Protein AF-A0A9X3C8I2-F1 (afdb_monomer)

pLDDT: mean 82.8, std 12.82, range [41.31, 96.81]

Mean predicted aligned error: 10.67 Å

Structure (mmCIF, N/CA/C/O backbone):
data_AF-A0A9X3C8I2-F1
#
_entry.id   AF-A0A9X3C8I2-F1
#
loop_
_atom_site.group_PDB
_atom_site.id
_atom_site.type_symbol
_atom_site.label_atom_id
_atom_site.label_alt_id
_atom_site.label_comp_id
_atom_site.label_asym_id
_atom_site.label_entity_id
_atom_site.label_seq_id
_atom_site.pdbx_PDB_ins_code
_atom_site.Cartn_x
_atom_site.Cartn_y
_atom_site.Cartn_z
_atom_site.occupancy
_atom_site.B_iso_or_equiv
_atom_site.auth_seq_id
_atom_site.auth_comp_id
_atom_site.auth_asym_id
_atom_site.auth_atom_id
_atom_site.pdbx_PDB_model_num
ATOM 1 N N . MET A 1 1 ? 18.172 13.198 -71.456 1.00 56.00 1 MET A N 1
ATOM 2 C CA . MET A 1 1 ? 18.716 12.201 -70.502 1.00 56.00 1 MET A CA 1
ATOM 3 C C . MET A 1 1 ? 18.355 12.418 -69.025 1.00 56.00 1 MET A C 1
ATOM 5 O O . MET A 1 1 ? 18.450 11.457 -68.290 1.00 56.00 1 MET A O 1
ATOM 9 N N . LYS A 1 2 ? 17.897 13.593 -68.554 1.00 65.94 2 LYS A N 1
ATOM 10 C CA . LYS A 1 2 ? 17.795 13.893 -67.103 1.00 65.94 2 LYS A CA 1
ATOM 11 C C . LYS A 1 2 ? 16.559 13.338 -66.353 1.00 65.94 2 LYS A C 1
ATOM 13 O O . LYS A 1 2 ? 16.669 13.019 -65.177 1.00 65.94 2 LYS A O 1
ATOM 18 N N . LYS A 1 3 ? 15.399 13.168 -67.008 1.00 71.81 3 LYS A N 1
ATOM 19 C CA . LYS A 1 3 ? 14.145 12.747 -66.332 1.00 71.81 3 LYS A CA 1
ATOM 20 C C . LYS A 1 3 ? 14.148 11.292 -65.832 1.00 71.81 3 LYS A C 1
ATOM 22 O O . LYS A 1 3 ? 13.599 11.024 -64.773 1.00 71.81 3 LYS A O 1
ATOM 27 N N . LYS A 1 4 ? 14.787 10.365 -66.558 1.00 78.94 4 LYS A N 1
ATOM 28 C CA . LYS A 1 4 ? 14.821 8.938 -66.179 1.00 78.94 4 LYS A CA 1
ATOM 29 C C . LYS A 1 4 ? 15.652 8.691 -64.910 1.00 78.94 4 LYS A C 1
ATOM 31 O O . LYS A 1 4 ? 15.219 7.931 -64.056 1.00 78.94 4 LYS A O 1
ATOM 36 N N . TYR A 1 5 ? 16.777 9.391 -64.738 1.00 86.38 5 TYR A N 1
ATOM 37 C CA . TYR A 1 5 ? 17.596 9.281 -63.521 1.00 86.38 5 TYR A CA 1
ATOM 38 C C . TYR A 1 5 ? 16.901 9.862 -62.285 1.00 86.38 5 TYR A C 1
ATOM 40 O O . TYR A 1 5 ? 17.038 9.306 -61.202 1.00 86.38 5 TYR A O 1
ATOM 48 N N . MET A 1 6 ? 16.106 10.927 -62.445 1.00 85.94 6 MET A N 1
ATOM 49 C CA . MET A 1 6 ? 15.355 11.514 -61.329 1.00 85.94 6 MET A CA 1
ATOM 50 C C . MET A 1 6 ? 14.348 10.525 -60.722 1.00 85.94 6 MET A C 1
ATOM 52 O O . MET A 1 6 ? 14.223 10.450 -59.504 1.00 85.94 6 MET A O 1
ATOM 56 N N . ILE A 1 7 ? 13.685 9.721 -61.561 1.00 90.06 7 ILE A N 1
ATOM 57 C CA . ILE A 1 7 ? 12.740 8.689 -61.109 1.00 90.06 7 ILE A CA 1
ATOM 58 C C . ILE A 1 7 ? 13.466 7.597 -60.313 1.00 90.06 7 ILE A C 1
ATOM 60 O O . ILE A 1 7 ? 12.972 7.163 -59.275 1.00 90.06 7 ILE A O 1
ATOM 64 N N . VAL A 1 8 ? 14.650 7.170 -60.760 1.00 90.56 8 VAL A N 1
ATOM 65 C CA . VAL A 1 8 ? 15.436 6.144 -60.054 1.00 90.56 8 VAL A CA 1
ATOM 66 C C . VAL A 1 8 ? 15.896 6.654 -58.686 1.00 90.56 8 VAL A C 1
ATOM 68 O O . VAL A 1 8 ? 15.692 5.972 -57.686 1.00 90.56 8 VAL A O 1
ATOM 71 N N . VAL A 1 9 ? 16.436 7.876 -58.614 1.00 91.56 9 VAL A N 1
ATOM 72 C CA . VAL A 1 9 ? 16.887 8.482 -57.348 1.00 91.56 9 VAL A CA 1
ATOM 73 C C . VAL A 1 9 ? 15.727 8.656 -56.365 1.00 91.56 9 VAL A C 1
ATOM 75 O O . VAL A 1 9 ? 15.872 8.334 -55.188 1.00 91.56 9 VAL A O 1
ATOM 78 N N . PHE A 1 10 ? 14.560 9.098 -56.842 1.00 93.12 10 PHE A N 1
ATOM 79 C CA . PHE A 1 10 ? 13.374 9.247 -55.999 1.00 93.12 10 PHE A CA 1
ATOM 80 C C . PHE A 1 10 ? 12.934 7.916 -55.369 1.00 93.12 10 PHE A C 1
ATOM 82 O O . PHE A 1 10 ? 12.660 7.870 -54.172 1.00 93.12 10 PHE A O 1
ATOM 89 N N . ASN A 1 11 ? 12.936 6.820 -56.137 1.00 93.12 11 ASN A N 1
ATOM 90 C CA . ASN A 1 11 ? 12.585 5.496 -55.613 1.00 93.12 11 ASN A CA 1
ATOM 91 C C . ASN A 1 11 ? 13.595 4.985 -54.574 1.00 93.12 11 ASN A C 1
ATOM 93 O O . ASN A 1 11 ? 13.190 4.388 -53.579 1.00 93.12 11 ASN A O 1
ATOM 97 N N . VAL A 1 12 ? 14.893 5.253 -54.758 1.00 95.12 12 VAL A N 1
ATOM 98 C CA . VAL A 1 12 ? 15.926 4.889 -53.772 1.00 95.12 12 VAL A CA 1
ATOM 99 C C . VAL A 1 12 ? 15.726 5.654 -52.463 1.00 95.12 12 VAL A C 1
ATOM 101 O O . VAL A 1 12 ? 15.758 5.051 -51.393 1.00 95.12 12 VAL A O 1
ATOM 104 N N . ILE A 1 13 ? 15.462 6.963 -52.534 1.00 95.06 13 ILE A N 1
ATOM 105 C CA . ILE A 1 13 ? 15.201 7.789 -51.345 1.00 95.06 13 ILE A CA 1
ATOM 106 C C . ILE A 1 13 ? 13.933 7.314 -50.631 1.00 95.06 13 ILE A C 1
ATOM 108 O O . ILE A 1 13 ? 13.949 7.144 -49.415 1.00 95.06 13 ILE A O 1
ATOM 112 N N . LEU A 1 14 ? 12.854 7.043 -51.370 1.00 95.44 14 LEU A N 1
ATOM 113 C CA . LEU A 1 14 ? 11.612 6.536 -50.789 1.00 95.44 14 LEU A CA 1
ATOM 114 C C . LEU A 1 14 ? 11.828 5.175 -50.106 1.00 95.44 14 LEU A C 1
ATOM 116 O O . LEU A 1 14 ? 11.355 4.969 -48.990 1.00 95.44 14 LEU A O 1
ATOM 120 N N . GLY A 1 15 ? 12.600 4.280 -50.730 1.00 95.00 15 GLY A N 1
ATOM 121 C CA . GLY A 1 15 ? 12.986 2.997 -50.144 1.00 95.00 15 GLY A CA 1
ATOM 122 C C . GLY A 1 15 ? 13.774 3.153 -48.842 1.00 95.00 15 GLY A C 1
ATOM 123 O O . GLY A 1 15 ? 13.464 2.484 -47.858 1.00 95.00 15 GLY A O 1
ATOM 124 N N . LEU A 1 16 ? 14.736 4.081 -48.795 1.00 93.25 16 LEU A N 1
ATOM 125 C CA . LEU A 1 16 ? 15.501 4.382 -47.580 1.00 93.25 16 LEU A CA 1
ATOM 126 C C . LEU A 1 16 ? 14.626 4.980 -46.473 1.00 93.25 16 LEU A C 1
ATOM 128 O O . LEU A 1 16 ? 14.796 4.618 -45.312 1.00 93.25 16 LEU A O 1
ATOM 132 N N . ILE A 1 17 ? 13.665 5.843 -46.816 1.00 93.06 17 ILE A N 1
ATOM 133 C CA . ILE A 1 17 ? 12.704 6.401 -45.855 1.00 93.06 17 ILE A CA 1
ATOM 134 C C . ILE A 1 17 ? 11.852 5.280 -45.248 1.00 93.06 17 ILE A C 1
ATOM 136 O O . ILE A 1 17 ? 11.737 5.190 -44.026 1.00 93.06 17 ILE A O 1
ATOM 140 N N . VAL A 1 18 ? 11.301 4.385 -46.073 1.00 91.00 18 VAL A N 1
ATOM 141 C CA . VAL A 1 18 ? 10.514 3.237 -45.592 1.00 91.00 18 VAL A CA 1
ATOM 142 C C . VAL A 1 18 ? 11.366 2.323 -44.707 1.00 91.00 18 VAL A C 1
ATOM 144 O O . VAL A 1 18 ? 10.919 1.933 -43.629 1.00 91.00 18 VAL A O 1
ATOM 147 N N . LEU A 1 19 ? 12.609 2.034 -45.104 1.00 89.06 19 LEU A N 1
ATOM 148 C CA . LEU A 1 19 ? 13.537 1.209 -44.324 1.00 89.06 19 LEU A CA 1
ATOM 149 C C . LEU A 1 19 ? 13.904 1.859 -42.979 1.00 89.06 19 LEU A C 1
ATOM 151 O O . LEU A 1 19 ? 14.007 1.166 -41.963 1.00 89.06 19 LEU A O 1
ATOM 155 N N . PHE A 1 20 ? 14.058 3.185 -42.957 1.00 87.19 20 PHE A N 1
ATOM 156 C CA . PHE A 1 20 ? 14.320 3.963 -41.748 1.00 87.19 20 PHE A CA 1
ATOM 157 C C . PHE A 1 20 ? 13.134 3.912 -40.778 1.00 87.19 20 PHE A C 1
ATOM 159 O O . PHE A 1 20 ? 13.325 3.660 -39.589 1.00 87.19 20 PHE A O 1
ATOM 166 N N . PHE A 1 21 ? 11.902 4.096 -41.263 1.00 82.56 21 PHE A N 1
ATOM 167 C CA . PHE A 1 21 ? 10.710 3.988 -40.415 1.00 82.56 21 PHE A CA 1
ATOM 168 C C . PHE A 1 21 ? 10.465 2.556 -39.934 1.00 82.56 21 PHE A C 1
ATOM 170 O O . PHE A 1 21 ? 10.112 2.360 -38.773 1.00 82.56 21 PHE A O 1
ATOM 177 N N . TYR A 1 22 ? 10.715 1.557 -40.783 1.00 81.69 22 TYR A N 1
ATOM 178 C CA . TYR A 1 22 ? 10.588 0.150 -40.410 1.00 81.69 22 TYR A CA 1
ATOM 179 C C . TYR A 1 22 ? 11.593 -0.244 -39.318 1.00 81.69 22 TYR A C 1
ATOM 181 O O . TYR A 1 22 ? 11.215 -0.861 -38.325 1.00 81.69 22 TYR A O 1
ATOM 189 N N . SER A 1 23 ? 12.853 0.185 -39.449 1.00 72.62 23 SER A N 1
ATOM 190 C CA . SER A 1 23 ? 13.907 -0.082 -38.456 1.00 72.62 23 SER A CA 1
ATOM 191 C C . SER A 1 23 ? 13.664 0.615 -37.112 1.00 72.62 23 SER A C 1
ATOM 193 O O . SER A 1 23 ? 14.127 0.138 -36.080 1.00 72.62 23 SER A O 1
ATOM 195 N N . ASN A 1 24 ? 12.918 1.724 -37.102 1.00 68.44 24 ASN A N 1
ATOM 196 C CA . ASN A 1 24 ? 12.585 2.466 -35.883 1.00 68.44 24 ASN A CA 1
ATOM 197 C C . ASN A 1 24 ? 11.250 2.044 -35.242 1.00 68.44 24 ASN A C 1
ATOM 199 O O . ASN A 1 24 ? 10.886 2.574 -34.187 1.00 68.44 24 ASN A O 1
ATOM 203 N N . TYR A 1 25 ? 10.515 1.100 -35.839 1.00 68.25 25 TYR A N 1
ATOM 204 C CA . TYR A 1 25 ? 9.234 0.649 -35.305 1.00 68.25 25 TYR A CA 1
ATOM 205 C C . TYR A 1 25 ? 9.440 -0.267 -34.091 1.00 68.25 25 TYR A C 1
ATOM 207 O O . TYR A 1 25 ? 9.709 -1.463 -34.211 1.00 68.25 25 TYR A O 1
ATOM 215 N N . LYS A 1 26 ? 9.299 0.293 -32.888 1.00 63.69 26 LYS A N 1
ATOM 216 C CA . LYS A 1 26 ? 9.328 -0.478 -31.639 1.00 63.69 26 LYS A CA 1
ATOM 217 C C . LYS A 1 26 ? 7.993 -1.197 -31.456 1.00 63.69 26 LYS A C 1
ATOM 219 O O . LYS A 1 26 ? 6.964 -0.550 -31.287 1.00 63.69 26 LYS A O 1
ATOM 224 N N . LYS A 1 27 ? 8.004 -2.531 -31.469 1.00 67.50 27 LYS A N 1
ATOM 225 C CA . LYS A 1 27 ? 6.833 -3.337 -31.092 1.00 67.50 27 LYS A CA 1
ATOM 226 C C . LYS A 1 27 ? 6.756 -3.428 -29.567 1.00 67.50 27 LYS A C 1
ATOM 228 O O . LYS A 1 27 ? 7.706 -3.890 -28.938 1.00 67.50 27 LYS A O 1
ATOM 233 N N . ALA A 1 28 ? 5.639 -2.985 -29.001 1.00 65.50 28 ALA A N 1
ATOM 234 C CA . ALA A 1 28 ? 5.271 -3.263 -27.619 1.00 65.50 28 ALA A CA 1
ATOM 235 C C . ALA A 1 28 ? 4.392 -4.517 -27.588 1.00 65.50 28 ALA A C 1
ATOM 237 O O . ALA A 1 28 ? 3.529 -4.692 -28.453 1.00 65.50 28 ALA A O 1
ATOM 238 N N . TYR A 1 29 ? 4.625 -5.382 -26.610 1.00 72.12 29 TYR A N 1
ATOM 239 C CA . TYR A 1 29 ? 3.843 -6.593 -26.393 1.00 72.12 29 TYR A CA 1
ATOM 240 C C . TYR A 1 29 ? 3.216 -6.534 -25.003 1.00 72.12 29 TYR A C 1
ATOM 242 O O . TYR A 1 29 ? 3.839 -6.041 -24.064 1.00 72.12 29 TYR A O 1
ATOM 250 N N . THR A 1 30 ? 1.992 -7.044 -24.878 1.00 69.88 30 THR A N 1
ATOM 251 C CA . THR A 1 30 ? 1.224 -6.997 -23.630 1.00 69.88 30 THR A CA 1
ATOM 252 C C . THR A 1 30 ? 0.739 -8.394 -23.271 1.00 69.88 30 THR A C 1
ATOM 254 O O . THR A 1 30 ? 0.005 -9.011 -24.045 1.00 69.88 30 THR A O 1
ATOM 257 N N . LEU A 1 31 ? 1.105 -8.863 -22.082 1.00 74.75 31 LEU A N 1
ATOM 258 C CA . LEU A 1 31 ? 0.538 -10.041 -21.436 1.00 74.75 31 LEU A CA 1
ATOM 259 C C . LEU A 1 31 ? -0.486 -9.586 -20.386 1.00 74.75 31 LEU A C 1
ATOM 261 O O . LEU A 1 31 ? -0.305 -8.557 -19.738 1.00 74.75 31 LEU A O 1
ATOM 265 N N . LYS A 1 32 ? -1.597 -10.316 -20.258 1.00 75.12 32 LYS A N 1
ATOM 266 C CA . LYS A 1 32 ? -2.675 -10.004 -19.309 1.00 75.12 32 LYS A CA 1
ATOM 267 C C . LYS A 1 32 ? -3.003 -11.252 -18.503 1.00 75.12 32 LYS A C 1
ATOM 269 O O . LYS A 1 32 ? -3.380 -12.257 -19.103 1.00 75.12 32 LYS A O 1
ATOM 274 N N . GLU A 1 33 ? -2.925 -11.150 -17.185 1.00 70.88 33 GLU A N 1
ATOM 275 C CA . GLU A 1 33 ? -3.255 -12.221 -16.245 1.00 70.88 33 GLU A CA 1
ATOM 276 C C . GLU A 1 33 ? -4.359 -11.765 -15.277 1.00 70.88 33 GLU A C 1
ATOM 278 O O . GLU A 1 33 ? -4.497 -10.576 -14.975 1.00 70.88 33 GLU A O 1
ATOM 283 N N . TYR A 1 34 ? -5.204 -12.702 -14.843 1.00 69.12 34 TYR A N 1
ATOM 284 C CA . TYR A 1 34 ? -6.353 -12.430 -13.975 1.00 69.12 34 TYR A CA 1
ATOM 285 C C . TYR A 1 34 ? -6.219 -13.211 -12.671 1.00 69.12 34 TYR A C 1
ATOM 287 O O . TYR A 1 34 ? -6.053 -14.430 -12.696 1.00 69.12 34 TYR A O 1
ATOM 295 N N . SER A 1 35 ? -6.341 -12.512 -11.540 1.00 62.56 35 SER A N 1
ATOM 296 C CA . SER A 1 35 ? -6.245 -13.124 -10.213 1.00 62.56 35 SER A CA 1
ATOM 297 C C . SER A 1 35 ? -7.563 -13.813 -9.823 1.00 62.56 35 SER A C 1
ATOM 299 O O . SER A 1 35 ? -8.617 -13.169 -9.866 1.00 62.56 35 SER A O 1
ATOM 301 N N . PRO A 1 36 ? -7.551 -15.100 -9.419 1.00 58.16 36 PRO A N 1
ATOM 302 C CA . PRO A 1 36 ? -8.753 -15.797 -8.957 1.00 58.16 36 PRO A CA 1
ATOM 303 C C . PRO A 1 36 ? -9.184 -15.376 -7.542 1.00 58.16 36 PRO A C 1
ATOM 305 O O . PRO A 1 36 ? -10.366 -15.468 -7.210 1.00 58.16 36 PRO A O 1
ATOM 308 N N . ASP A 1 37 ? -8.248 -14.888 -6.723 1.00 58.34 37 ASP A N 1
ATOM 309 C CA . ASP A 1 37 ? -8.464 -14.614 -5.296 1.00 58.34 37 ASP A CA 1
ATOM 310 C C . ASP A 1 37 ? -9.169 -13.276 -5.039 1.00 58.34 37 ASP A C 1
ATOM 312 O O . ASP A 1 37 ? -9.808 -13.085 -4.000 1.00 58.34 37 ASP A O 1
ATOM 316 N N . ILE A 1 38 ? -9.068 -12.336 -5.984 1.00 64.25 38 ILE A N 1
ATOM 317 C CA . ILE A 1 38 ? -9.658 -11.001 -5.882 1.00 64.25 38 ILE A CA 1
ATOM 318 C C . ILE A 1 38 ? -10.432 -10.721 -7.165 1.00 64.25 38 ILE A C 1
ATOM 320 O O . ILE A 1 38 ? -9.881 -10.404 -8.219 1.00 64.25 38 ILE A O 1
ATOM 324 N N . LYS A 1 39 ? -11.759 -10.845 -7.060 1.00 62.06 39 LYS A N 1
ATOM 325 C CA . LYS A 1 39 ? -12.690 -10.543 -8.147 1.00 62.06 39 LYS A CA 1
ATOM 326 C C . LYS A 1 39 ? -12.406 -9.110 -8.625 1.00 62.06 39 LYS A C 1
ATOM 328 O O . LYS A 1 39 ? -12.572 -8.182 -7.841 1.00 62.06 39 LYS A O 1
ATOM 333 N N . HIS A 1 40 ? -12.005 -8.955 -9.891 1.00 65.94 40 HIS A N 1
ATOM 334 C CA . HIS A 1 40 ? -11.698 -7.683 -10.577 1.00 65.94 40 HIS A CA 1
ATOM 335 C C . HIS A 1 40 ? -10.255 -7.139 -10.493 1.00 65.94 40 HIS A C 1
ATOM 337 O O . HIS A 1 40 ? -10.030 -6.003 -10.921 1.00 65.94 40 HIS A O 1
ATOM 343 N N . GLU A 1 41 ? -9.276 -7.929 -10.040 1.00 68.31 41 GLU A N 1
ATOM 344 C CA . GLU A 1 41 ? -7.850 -7.613 -10.239 1.00 68.31 41 GLU A CA 1
ATOM 345 C C . GLU A 1 41 ? -7.317 -8.163 -11.568 1.00 68.31 41 GLU A C 1
ATOM 347 O O . GLU A 1 41 ? -7.660 -9.270 -12.000 1.00 68.31 41 GLU A O 1
ATOM 352 N N . LYS A 1 42 ? -6.465 -7.370 -12.220 1.00 74.38 42 LYS A N 1
ATOM 353 C CA . LYS A 1 42 ? -5.810 -7.714 -13.476 1.00 74.38 42 LYS A CA 1
ATOM 354 C C . LYS A 1 42 ? -4.365 -7.238 -13.454 1.00 74.38 42 LYS A C 1
ATOM 356 O O . LYS A 1 42 ? -4.087 -6.053 -13.274 1.00 74.38 42 LYS A O 1
ATOM 361 N N . GLU A 1 43 ? -3.458 -8.163 -13.702 1.00 74.38 43 GLU A N 1
ATOM 362 C CA . GLU A 1 43 ? -2.046 -7.868 -13.880 1.00 74.38 43 GLU A CA 1
ATOM 363 C C . GLU A 1 43 ? -1.761 -7.706 -15.375 1.00 74.38 43 GLU A C 1
ATOM 365 O O . GLU A 1 43 ? -2.220 -8.489 -16.215 1.00 74.38 43 GLU A O 1
ATOM 370 N N . ILE A 1 44 ? -1.083 -6.617 -15.728 1.00 75.06 44 ILE A N 1
ATOM 371 C CA . ILE A 1 44 ? -0.717 -6.293 -17.101 1.00 75.06 44 ILE A CA 1
ATOM 372 C C . ILE A 1 44 ? 0.798 -6.136 -17.142 1.00 75.06 44 ILE A C 1
ATOM 374 O O . ILE A 1 44 ? 1.334 -5.158 -16.626 1.00 75.06 44 ILE A O 1
ATOM 378 N N . SER A 1 45 ? 1.466 -7.072 -17.806 1.00 72.88 45 SER A N 1
ATOM 379 C CA . SER A 1 45 ? 2.899 -6.995 -18.074 1.00 72.88 45 SER A CA 1
ATOM 380 C C . SER A 1 45 ? 3.112 -6.513 -19.501 1.00 72.88 45 SER A C 1
ATOM 382 O O . SER A 1 45 ? 2.695 -7.157 -20.468 1.00 72.88 45 SER A O 1
ATOM 384 N N . GLU A 1 46 ? 3.752 -5.362 -19.648 1.00 74.25 46 GLU A N 1
ATOM 385 C CA . GLU A 1 46 ? 4.151 -4.799 -20.932 1.00 74.25 46 GLU A CA 1
ATOM 386 C C . GLU A 1 46 ? 5.662 -4.903 -21.085 1.00 74.25 46 GLU A C 1
ATOM 388 O O . GLU A 1 46 ? 6.414 -4.568 -20.173 1.00 74.25 46 GLU A O 1
ATOM 393 N N . TYR A 1 47 ? 6.134 -5.331 -22.253 1.00 70.62 47 TYR A N 1
ATOM 394 C CA . TYR A 1 47 ? 7.563 -5.314 -22.544 1.00 70.62 47 TYR A CA 1
ATOM 395 C C . TYR A 1 47 ? 7.873 -4.672 -23.890 1.00 70.62 47 TYR A C 1
ATOM 397 O O . TYR A 1 47 ? 7.123 -4.782 -24.867 1.00 70.62 47 TYR A O 1
ATOM 405 N N . VAL A 1 48 ? 9.021 -3.997 -23.933 1.00 72.19 48 VAL A N 1
ATOM 406 C CA . VAL A 1 48 ? 9.566 -3.362 -25.134 1.00 72.19 48 VAL A CA 1
ATOM 407 C C . VAL A 1 48 ? 10.968 -3.898 -25.376 1.00 72.19 48 VAL A C 1
ATOM 409 O O . VAL A 1 48 ? 11.803 -3.899 -24.476 1.00 72.19 48 VAL A O 1
ATOM 412 N N . ILE A 1 49 ? 11.241 -4.321 -26.610 1.00 69.12 49 ILE A N 1
ATOM 413 C CA . ILE A 1 49 ? 12.586 -4.722 -27.028 1.00 69.12 49 ILE A CA 1
ATOM 414 C C . ILE A 1 49 ? 13.331 -3.470 -27.496 1.00 69.12 49 ILE A C 1
ATOM 416 O O . ILE A 1 49 ? 12.925 -2.818 -28.462 1.00 69.12 49 ILE A O 1
ATOM 420 N N . LYS A 1 50 ? 14.423 -3.120 -26.818 1.00 63.56 50 LYS A N 1
ATOM 421 C CA . LYS A 1 50 ? 15.294 -1.992 -27.158 1.00 63.56 50 LYS A CA 1
ATOM 422 C C . LYS A 1 50 ? 16.721 -2.512 -27.285 1.00 63.56 50 LYS A C 1
ATOM 424 O O . LYS A 1 50 ? 17.261 -3.060 -26.339 1.00 63.56 50 LYS A O 1
ATOM 429 N N . ASN A 1 51 ? 17.330 -2.342 -28.459 1.00 67.00 51 ASN A N 1
ATOM 430 C CA . ASN A 1 51 ? 18.707 -2.779 -28.737 1.00 67.00 51 ASN A CA 1
ATOM 431 C C . ASN A 1 51 ? 18.968 -4.282 -28.480 1.00 67.00 51 ASN A C 1
ATOM 433 O O . ASN A 1 51 ? 20.083 -4.662 -28.150 1.00 67.00 51 ASN A O 1
ATOM 437 N N . GLY A 1 52 ? 17.950 -5.135 -28.635 1.00 66.31 52 GLY A N 1
ATOM 438 C CA . GLY A 1 52 ? 18.053 -6.576 -28.368 1.00 66.31 52 GLY A CA 1
ATOM 439 C C . GLY A 1 52 ? 17.778 -6.982 -26.917 1.00 66.31 52 GLY A C 1
ATOM 440 O O . GLY A 1 52 ? 17.677 -8.173 -26.647 1.00 66.31 52 GLY A O 1
ATOM 441 N N . GLU A 1 53 ? 17.575 -6.025 -26.010 1.00 66.94 53 GLU A N 1
ATOM 442 C CA . GLU A 1 53 ? 17.236 -6.276 -24.607 1.00 66.94 53 GLU A CA 1
ATOM 443 C C . GLU A 1 53 ? 15.752 -5.984 -24.343 1.00 66.94 53 GLU A C 1
ATOM 445 O O . GLU A 1 53 ? 15.184 -5.027 -24.881 1.00 66.94 53 GLU A O 1
ATOM 450 N N . SER A 1 54 ? 15.101 -6.812 -23.524 1.00 68.31 54 SER A N 1
ATOM 451 C CA . SER A 1 54 ? 13.714 -6.604 -23.099 1.00 68.31 54 SER A CA 1
ATOM 452 C C . SER A 1 54 ? 13.660 -5.735 -21.846 1.00 68.31 54 SER A C 1
ATOM 454 O O . SER A 1 54 ? 14.244 -6.087 -20.826 1.00 68.31 54 SER A O 1
ATOM 456 N N . VAL A 1 55 ? 12.905 -4.642 -21.897 1.00 71.56 55 VAL A N 1
ATOM 457 C CA . VAL A 1 55 ? 12.543 -3.860 -20.709 1.00 71.56 55 VAL A CA 1
ATOM 458 C C . VAL A 1 55 ? 11.119 -4.234 -20.318 1.00 71.56 55 VAL A C 1
ATOM 460 O O . VAL A 1 55 ? 10.208 -4.065 -21.132 1.00 71.56 55 VAL A O 1
ATOM 463 N N . LEU A 1 56 ? 10.950 -4.766 -19.104 1.00 75.62 56 LEU A N 1
ATOM 464 C CA . LEU A 1 56 ? 9.665 -5.199 -18.551 1.00 75.62 56 LEU A CA 1
ATOM 465 C C . LEU A 1 56 ? 9.066 -4.104 -17.659 1.00 75.62 56 LEU A C 1
ATOM 467 O O . LEU A 1 56 ? 9.735 -3.581 -16.763 1.00 75.62 56 LEU A O 1
ATOM 471 N N . HIS A 1 57 ? 7.797 -3.802 -17.891 1.00 79.38 57 HIS A N 1
ATOM 472 C CA . HIS A 1 57 ? 6.975 -2.910 -17.093 1.00 79.38 57 HIS A CA 1
ATOM 473 C C . HIS A 1 57 ? 5.744 -3.676 -16.629 1.00 79.38 57 HIS A C 1
ATOM 475 O O . HIS A 1 57 ? 4.879 -4.007 -17.439 1.00 79.38 57 HIS A O 1
ATOM 481 N N . ASP A 1 58 ? 5.651 -3.918 -15.329 1.00 81.00 58 ASP A N 1
ATOM 482 C CA . ASP A 1 58 ? 4.484 -4.568 -14.751 1.00 81.00 58 ASP A CA 1
ATOM 483 C C . ASP A 1 58 ? 3.570 -3.509 -14.150 1.00 81.00 58 ASP A C 1
ATOM 485 O O . ASP A 1 58 ? 3.995 -2.570 -13.468 1.00 81.00 58 ASP A O 1
ATOM 489 N N . LYS A 1 59 ? 2.286 -3.629 -14.454 1.00 87.25 59 LYS A N 1
ATOM 490 C CA . LYS A 1 59 ? 1.244 -2.717 -14.012 1.00 87.25 59 LYS A CA 1
ATOM 491 C C . LYS A 1 59 ? 0.124 -3.543 -13.412 1.00 87.25 59 LYS A C 1
ATOM 493 O O . LYS A 1 59 ? -0.526 -4.321 -14.110 1.00 87.25 59 LYS A O 1
ATOM 498 N N . LEU A 1 60 ? -0.152 -3.312 -12.136 1.00 83.94 60 LEU A N 1
ATOM 499 C CA . LEU A 1 60 ? -1.318 -3.887 -11.492 1.00 83.94 60 LEU A CA 1
ATOM 500 C C . LEU A 1 60 ? -2.481 -2.906 -11.581 1.00 83.94 60 LEU A C 1
ATOM 502 O O . LEU A 1 60 ? -2.383 -1.748 -11.156 1.00 83.94 60 LEU A O 1
ATOM 506 N N . VAL A 1 61 ? -3.595 -3.384 -12.128 1.00 84.56 61 VAL A N 1
ATOM 507 C CA . VAL A 1 61 ? -4.819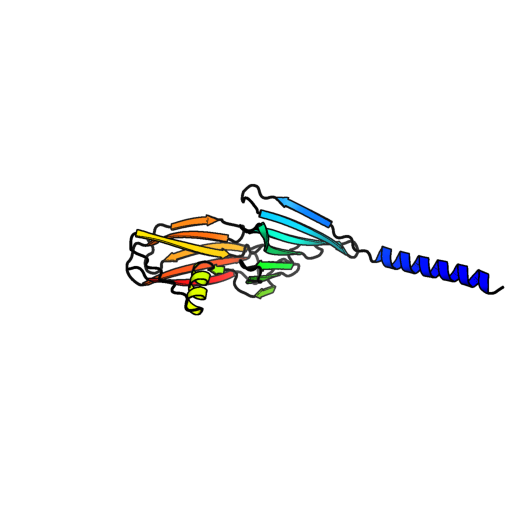 -2.602 -12.247 1.00 84.56 61 VAL A CA 1
ATOM 508 C C . VAL A 1 61 ? -5.990 -3.324 -11.601 1.00 84.56 61 VAL A C 1
ATOM 510 O O . VAL A 1 61 ? -6.146 -4.541 -11.705 1.00 84.56 61 VAL A O 1
ATOM 513 N N . ARG A 1 62 ? -6.863 -2.547 -10.969 1.00 82.81 62 ARG A N 1
ATOM 514 C CA . ARG A 1 62 ? -8.175 -3.005 -10.511 1.00 82.81 62 ARG A CA 1
ATOM 515 C C . ARG A 1 62 ? -9.276 -2.247 -11.231 1.00 82.81 62 ARG A C 1
ATOM 517 O O . ARG A 1 62 ? -9.066 -1.128 -11.697 1.00 82.81 62 ARG A O 1
ATOM 524 N N . TYR A 1 63 ? -10.473 -2.813 -11.249 1.00 78.31 63 TYR A N 1
ATOM 525 C CA . TYR A 1 63 ? -11.669 -2.088 -11.667 1.00 78.31 63 TYR A CA 1
ATOM 526 C C . TYR A 1 63 ? -12.471 -1.658 -10.441 1.00 78.31 63 TYR A C 1
ATOM 528 O O . TYR A 1 63 ? -12.753 -2.469 -9.561 1.00 78.31 63 TYR A O 1
ATOM 536 N N . ASN A 1 64 ? -12.826 -0.375 -10.362 1.00 73.75 64 ASN A N 1
ATOM 537 C CA . ASN A 1 64 ? -13.699 0.109 -9.291 1.00 73.75 64 ASN A CA 1
ATOM 538 C C . ASN A 1 64 ? -15.164 -0.316 -9.521 1.00 73.75 64 ASN A C 1
ATOM 540 O O . ASN A 1 64 ? -15.508 -0.876 -10.559 1.00 73.75 64 ASN A O 1
ATOM 544 N N . GLU A 1 65 ? -16.058 -0.004 -8.577 1.00 72.00 65 GLU A N 1
ATOM 545 C CA . GLU A 1 65 ? -17.491 -0.350 -8.669 1.00 72.00 65 GLU A CA 1
ATOM 546 C C . GLU A 1 65 ? -18.196 0.237 -9.906 1.00 72.00 65 GLU A C 1
ATOM 548 O O . GLU A 1 65 ? -19.219 -0.282 -10.344 1.00 72.00 65 GLU A O 1
ATOM 553 N N . LYS A 1 66 ? -17.643 1.307 -10.494 1.00 76.44 66 LYS A N 1
ATOM 554 C CA . LYS A 1 66 ? -18.141 1.930 -11.730 1.00 76.44 66 LYS A CA 1
ATOM 555 C C . LYS A 1 66 ? -17.559 1.288 -12.995 1.00 76.44 66 LYS A C 1
ATOM 557 O O . LYS A 1 66 ? -17.872 1.734 -14.092 1.00 76.44 66 LYS A O 1
ATOM 562 N N . GLY A 1 67 ? -16.703 0.277 -12.852 1.00 77.69 67 GLY A N 1
ATOM 563 C CA . GLY A 1 67 ? -16.006 -0.383 -13.953 1.00 77.69 67 GLY A CA 1
ATOM 564 C C . GLY A 1 67 ? -14.818 0.403 -14.515 1.00 77.69 67 GLY A C 1
ATOM 565 O O . GLY A 1 67 ? -14.300 0.028 -15.563 1.00 77.69 67 GLY A O 1
ATOM 566 N N . ASN A 1 68 ? -14.364 1.472 -13.851 1.00 79.31 68 ASN A N 1
ATOM 567 C CA . ASN A 1 68 ? -13.198 2.233 -14.304 1.00 79.31 68 ASN A CA 1
ATOM 568 C C . ASN A 1 68 ? -11.904 1.554 -13.849 1.00 79.31 68 ASN A C 1
ATOM 570 O O . ASN A 1 68 ? -11.799 1.134 -12.694 1.00 79.31 68 ASN A O 1
ATOM 574 N N . GLU A 1 69 ? -10.916 1.506 -14.743 1.00 84.19 69 GLU A N 1
ATOM 575 C CA . GLU A 1 69 ? -9.564 1.037 -14.434 1.00 84.19 69 GLU A CA 1
ATOM 576 C C . GLU A 1 69 ? -8.869 2.009 -13.471 1.00 84.19 69 GLU A C 1
ATOM 578 O O . GLU A 1 69 ? -8.816 3.216 -13.713 1.00 84.19 69 GLU A O 1
ATOM 583 N N . VAL A 1 70 ? -8.321 1.468 -12.388 1.00 84.94 70 VAL A N 1
ATOM 584 C CA . VAL A 1 70 ? -7.498 2.176 -11.410 1.00 84.94 70 VAL A CA 1
ATOM 585 C C . VAL A 1 70 ? -6.171 1.440 -11.319 1.00 84.94 70 VAL A C 1
ATOM 587 O O . VAL A 1 70 ? -6.137 0.235 -11.074 1.00 84.94 70 VAL A O 1
ATOM 590 N N . VAL A 1 71 ? -5.078 2.165 -11.538 1.00 89.38 71 VAL A N 1
ATOM 591 C CA . VAL A 1 71 ? -3.726 1.635 -11.342 1.00 89.38 71 VAL A CA 1
ATOM 592 C C . VAL A 1 71 ? -3.458 1.619 -9.849 1.00 89.38 71 VAL A C 1
ATOM 594 O O . VAL A 1 71 ? -3.598 2.660 -9.220 1.00 89.38 71 VAL A O 1
ATOM 597 N N . GLU A 1 72 ? -3.099 0.470 -9.288 1.00 90.19 72 GLU A N 1
ATOM 598 C CA . GLU A 1 72 ? -2.717 0.383 -7.873 1.00 90.19 72 GLU A CA 1
ATOM 599 C C . GLU A 1 72 ? -1.204 0.439 -7.719 1.00 90.19 72 GLU A C 1
ATOM 601 O O . GLU A 1 72 ? -0.680 1.152 -6.862 1.00 90.19 72 GLU A O 1
ATOM 606 N N . GLU A 1 73 ? -0.501 -0.291 -8.585 1.00 93.56 73 GLU A N 1
ATOM 607 C CA . GLU A 1 73 ? 0.940 -0.474 -8.505 1.00 93.56 73 GLU A CA 1
ATOM 608 C C . GLU A 1 73 ? 1.565 -0.486 -9.898 1.00 93.56 73 GLU A C 1
ATOM 610 O O . GLU A 1 73 ? 0.952 -0.891 -10.891 1.00 93.56 73 GLU A O 1
ATOM 615 N N . ARG A 1 74 ? 2.817 -0.045 -9.960 1.00 94.31 74 ARG A N 1
ATOM 616 C CA . ARG A 1 74 ? 3.666 -0.123 -11.141 1.00 94.31 74 ARG A CA 1
ATOM 617 C C . ARG A 1 74 ? 5.069 -0.540 -10.734 1.00 94.31 74 ARG A C 1
ATOM 619 O O . ARG A 1 74 ? 5.644 0.045 -9.815 1.00 94.31 74 ARG A O 1
ATOM 626 N N . ILE A 1 75 ? 5.624 -1.497 -11.463 1.00 94.62 75 ILE A N 1
ATOM 627 C CA . ILE A 1 75 ? 7.009 -1.933 -11.362 1.00 94.62 75 ILE A CA 1
ATOM 628 C C . ILE A 1 75 ? 7.679 -1.647 -12.701 1.00 94.62 75 ILE A C 1
ATOM 630 O O . ILE A 1 75 ? 7.212 -2.065 -13.757 1.00 94.62 75 ILE A O 1
ATOM 634 N N . ASP A 1 76 ? 8.784 -0.916 -12.659 1.00 93.31 76 ASP A N 1
ATOM 635 C CA . ASP A 1 76 ? 9.664 -0.761 -13.807 1.00 93.31 76 ASP A CA 1
ATOM 636 C C . ASP A 1 76 ? 10.962 -1.510 -13.525 1.00 93.31 76 ASP A C 1
ATOM 638 O O . ASP A 1 76 ? 11.529 -1.387 -12.434 1.00 93.31 76 ASP A O 1
ATOM 642 N N . ASN A 1 77 ? 11.438 -2.261 -14.514 1.00 92.69 77 ASN A N 1
ATOM 643 C CA . ASN A 1 77 ? 12.641 -3.072 -14.397 1.00 92.69 77 ASN A CA 1
ATOM 644 C C . ASN A 1 77 ? 13.795 -2.501 -15.231 1.00 92.69 77 ASN A C 1
ATOM 646 O O . ASN A 1 77 ? 13.595 -1.843 -16.256 1.00 92.69 77 ASN A O 1
ATOM 650 N N . PHE A 1 78 ? 15.018 -2.791 -14.802 1.00 90.06 78 PHE A N 1
ATOM 651 C CA . PHE A 1 78 ? 16.211 -2.680 -15.631 1.00 90.06 78 PHE A CA 1
ATOM 652 C C . PHE A 1 78 ? 16.154 -3.689 -16.793 1.00 90.06 78 PHE A C 1
ATOM 654 O O . PHE A 1 78 ? 15.431 -4.685 -16.703 1.00 90.06 78 PHE A O 1
ATOM 661 N N . PRO A 1 79 ? 16.968 -3.515 -17.852 1.00 86.69 79 PRO A N 1
ATOM 662 C CA . PRO A 1 79 ? 17.105 -4.524 -18.910 1.00 86.69 79 PRO A CA 1
ATOM 663 C C . PRO A 1 79 ? 17.526 -5.907 -18.391 1.00 86.69 79 PRO A C 1
AT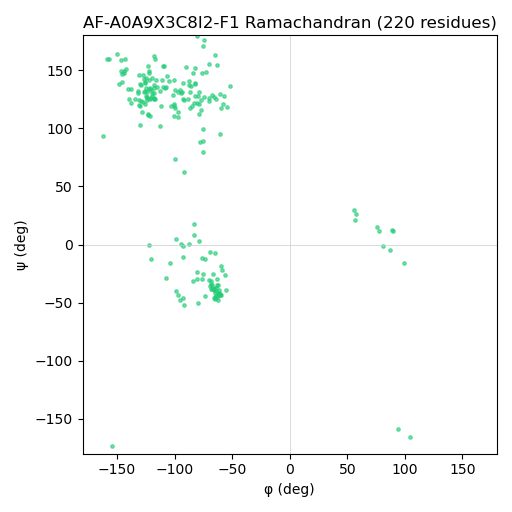OM 665 O O . PRO A 1 79 ? 17.188 -6.929 -18.979 1.00 86.69 79 PRO A O 1
ATOM 668 N N . SER A 1 80 ? 18.212 -5.949 -17.244 1.00 87.19 80 SER A N 1
ATOM 669 C CA . SER A 1 80 ? 18.575 -7.184 -16.541 1.00 87.19 80 SER A CA 1
ATOM 670 C C . SER A 1 80 ? 17.385 -7.935 -15.924 1.00 87.19 80 SER A C 1
ATOM 672 O O . SER A 1 80 ? 17.572 -9.020 -15.377 1.00 87.19 80 SER A O 1
ATOM 674 N N . GLY A 1 81 ? 16.179 -7.360 -15.958 1.00 86.19 81 GLY A N 1
ATOM 675 C CA . GLY A 1 81 ? 14.974 -7.898 -15.323 1.00 86.19 81 GLY A CA 1
ATOM 676 C C . GLY A 1 81 ? 14.877 -7.614 -13.822 1.00 86.19 81 GLY A C 1
ATOM 677 O O . GLY A 1 81 ? 13.891 -7.984 -13.194 1.00 86.19 81 GLY A O 1
ATOM 678 N N . LYS A 1 82 ? 15.874 -6.951 -13.227 1.00 91.00 82 LYS A N 1
ATOM 679 C CA . LYS A 1 82 ? 15.813 -6.518 -11.827 1.00 91.00 82 LYS A CA 1
ATOM 680 C C . LYS A 1 82 ? 14.918 -5.295 -11.673 1.00 91.00 82 LYS A C 1
ATOM 682 O O . LYS A 1 82 ? 14.903 -4.426 -12.542 1.00 91.00 82 LYS A O 1
ATOM 687 N N . ILE A 1 83 ? 14.252 -5.193 -10.529 1.00 92.69 83 ILE A N 1
ATOM 688 C CA . ILE A 1 83 ? 13.387 -4.057 -10.202 1.00 92.69 83 ILE A CA 1
ATOM 689 C C . ILE A 1 83 ? 14.231 -2.786 -10.111 1.00 92.69 83 ILE A C 1
ATOM 691 O O . ILE A 1 83 ? 15.186 -2.733 -9.345 1.00 92.69 83 ILE A O 1
ATOM 695 N N . MET A 1 84 ? 13.851 -1.772 -10.884 1.00 94.94 84 MET A N 1
ATOM 696 C CA . MET A 1 84 ? 14.434 -0.427 -10.869 1.00 94.94 84 MET A CA 1
ATOM 697 C C . MET A 1 84 ? 13.577 0.521 -10.036 1.00 94.94 84 MET A C 1
ATOM 699 O O . MET A 1 84 ? 14.083 1.367 -9.300 1.00 94.94 84 MET A O 1
ATOM 703 N N . ARG A 1 85 ? 12.254 0.402 -10.155 1.00 96.00 85 ARG A N 1
ATOM 704 C CA . ARG A 1 85 ? 11.310 1.295 -9.492 1.00 96.00 85 ARG A CA 1
ATOM 705 C C . ARG A 1 85 ? 10.033 0.560 -9.145 1.00 96.00 85 ARG A C 1
ATOM 707 O O . ARG A 1 85 ? 9.488 -0.153 -9.978 1.00 96.00 85 ARG A O 1
ATOM 714 N N . TYR A 1 86 ? 9.531 0.824 -7.949 1.00 96.25 86 TYR A N 1
ATOM 715 C CA . TYR A 1 86 ? 8.169 0.495 -7.555 1.00 96.25 86 TYR A CA 1
ATOM 716 C C . TYR A 1 86 ? 7.414 1.781 -7.228 1.00 96.25 86 TYR A C 1
ATOM 718 O O . TYR A 1 86 ? 7.929 2.643 -6.510 1.00 96.25 86 TYR A O 1
ATOM 726 N N . THR A 1 87 ? 6.189 1.895 -7.729 1.00 96.56 87 THR A N 1
ATOM 727 C CA . THR A 1 87 ? 5.290 3.022 -7.488 1.00 96.56 87 THR A CA 1
ATOM 728 C C . THR A 1 87 ? 3.914 2.508 -7.089 1.00 96.56 87 THR A C 1
ATOM 730 O O . THR A 1 87 ? 3.353 1.676 -7.794 1.00 96.56 87 THR A O 1
ATOM 733 N N . SER A 1 88 ? 3.352 3.039 -6.001 1.00 95.12 88 SER A N 1
ATOM 734 C CA . SER A 1 88 ? 1.953 2.818 -5.628 1.00 95.12 88 SER A CA 1
ATOM 735 C C . SER A 1 88 ? 1.121 4.084 -5.808 1.00 95.12 88 SER A C 1
ATOM 737 O O . SER A 1 88 ? 1.635 5.209 -5.732 1.00 95.12 88 SER A O 1
ATOM 739 N N . TYR A 1 89 ? -0.173 3.891 -6.029 1.00 91.44 89 TYR A N 1
ATOM 740 C CA . TYR A 1 89 ? -1.146 4.949 -6.269 1.00 91.44 89 TYR A CA 1
ATOM 741 C C . TYR A 1 89 ? -2.285 4.883 -5.250 1.00 91.44 89 TYR A C 1
ATOM 743 O O . TYR A 1 89 ? -2.578 3.829 -4.685 1.00 91.44 89 TYR A O 1
ATOM 751 N N . ASP A 1 90 ? -2.913 6.027 -4.996 1.00 88.19 90 ASP A N 1
ATOM 752 C CA . ASP A 1 90 ? -4.102 6.110 -4.160 1.00 88.19 90 ASP A CA 1
ATOM 753 C C . ASP A 1 90 ? -5.386 5.721 -4.922 1.00 88.19 90 ASP A C 1
ATOM 755 O O . ASP A 1 90 ? -5.378 5.436 -6.121 1.00 88.19 90 ASP A O 1
ATOM 759 N N . ASP A 1 91 ? -6.529 5.750 -4.230 1.00 83.00 91 ASP A N 1
ATOM 760 C CA . ASP A 1 91 ? -7.840 5.452 -4.824 1.00 83.00 91 ASP A CA 1
ATOM 761 C C . ASP A 1 91 ? -8.225 6.389 -5.993 1.00 83.00 91 ASP A C 1
ATOM 763 O O . ASP A 1 91 ? -9.125 6.053 -6.766 1.00 83.00 91 ASP A O 1
ATOM 767 N N . SER A 1 92 ? -7.580 7.556 -6.111 1.00 81.94 92 SER A N 1
ATOM 768 C CA . SER A 1 92 ? -7.796 8.544 -7.178 1.00 81.94 92 SER A CA 1
ATOM 769 C C . SER A 1 92 ? -6.811 8.377 -8.342 1.00 81.94 92 SER A C 1
ATOM 771 O O . SER A 1 92 ? -6.867 9.146 -9.301 1.00 81.94 92 SER A O 1
ATOM 773 N N . GLY A 1 93 ? -5.906 7.395 -8.272 1.00 84.44 93 GLY A N 1
ATOM 774 C CA . GLY A 1 93 ? -4.836 7.191 -9.248 1.00 84.44 93 GLY A CA 1
ATOM 775 C C . GLY A 1 93 ? -3.682 8.189 -9.111 1.00 84.44 93 GLY A C 1
ATOM 776 O O . GLY A 1 93 ? -2.869 8.313 -10.028 1.00 84.44 93 GLY A O 1
ATOM 777 N N . ILE A 1 94 ? -3.596 8.915 -7.992 1.00 87.88 94 ILE A N 1
ATOM 778 C CA . ILE A 1 94 ? -2.495 9.836 -7.704 1.00 87.88 94 ILE A CA 1
ATOM 779 C C . ILE A 1 94 ? -1.356 9.042 -7.071 1.00 87.88 94 ILE A C 1
ATOM 781 O O . ILE A 1 94 ? -1.570 8.197 -6.207 1.00 87.88 94 ILE A O 1
ATOM 785 N N . GLN A 1 95 ? -0.125 9.307 -7.501 1.00 92.25 95 GLN A N 1
ATOM 786 C CA . GLN A 1 95 ? 1.060 8.642 -6.967 1.00 92.25 95 GLN A CA 1
ATOM 787 C C . GLN A 1 95 ? 1.198 8.888 -5.456 1.00 92.25 95 GLN A C 1
ATOM 789 O O . GLN A 1 95 ? 1.418 10.017 -5.019 1.00 92.25 95 GLN A O 1
ATOM 794 N N . ALA A 1 96 ? 1.128 7.808 -4.682 1.00 92.31 96 ALA A N 1
ATOM 795 C CA . ALA A 1 96 ? 1.192 7.811 -3.225 1.00 92.31 96 ALA A CA 1
ATOM 796 C C . ALA A 1 96 ? 2.624 7.616 -2.714 1.00 92.31 96 ALA A C 1
ATOM 798 O O . ALA A 1 96 ? 3.096 8.343 -1.835 1.00 92.31 96 ALA A O 1
ATOM 799 N N . PHE A 1 97 ? 3.335 6.643 -3.286 1.00 95.94 97 PHE A N 1
ATOM 800 C CA . PHE A 1 97 ? 4.680 6.271 -2.865 1.00 95.94 97 PHE A CA 1
ATOM 801 C C . PHE A 1 97 ? 5.520 5.806 -4.048 1.00 95.94 97 PHE A C 1
ATOM 803 O O . PHE A 1 97 ? 5.016 5.265 -5.031 1.00 95.94 97 PHE A O 1
ATOM 810 N N . THR A 1 98 ? 6.827 6.029 -3.983 1.00 96.81 98 THR A N 1
ATOM 811 C CA . THR A 1 98 ? 7.784 5.480 -4.943 1.00 96.81 98 THR A CA 1
ATOM 812 C C . THR A 1 98 ? 9.094 5.161 -4.262 1.00 96.81 98 THR A C 1
ATOM 814 O O . THR A 1 98 ? 9.573 5.951 -3.454 1.00 96.81 98 THR A O 1
ATOM 817 N N . ILE A 1 99 ? 9.687 4.036 -4.638 1.00 95.56 99 ILE A N 1
ATOM 818 C CA . ILE A 1 99 ? 11.009 3.594 -4.206 1.00 95.56 99 ILE A CA 1
ATOM 819 C C . ILE A 1 99 ? 11.830 3.195 -5.431 1.00 95.56 99 ILE A C 1
ATOM 821 O O . ILE A 1 99 ? 11.308 2.598 -6.375 1.00 95.56 99 ILE A O 1
ATOM 825 N N . LEU A 1 100 ? 13.095 3.598 -5.422 1.00 95.31 100 LEU A N 1
ATOM 826 C CA . LEU A 1 100 ? 14.082 3.353 -6.463 1.00 95.31 100 LEU A CA 1
ATOM 827 C C . LEU A 1 100 ? 15.131 2.384 -5.936 1.00 95.31 100 LEU A C 1
ATOM 829 O O . LEU A 1 100 ? 15.541 2.487 -4.774 1.00 95.31 100 LEU A O 1
ATOM 833 N N . TYR A 1 101 ? 15.563 1.487 -6.810 1.00 93.44 101 TYR A N 1
ATOM 834 C CA . TYR A 1 101 ? 16.594 0.507 -6.522 1.00 93.44 101 TYR A CA 1
ATOM 835 C C . TYR A 1 101 ? 17.754 0.642 -7.503 1.00 93.44 101 TYR A C 1
ATOM 837 O O . TYR A 1 101 ? 17.546 0.983 -8.669 1.00 93.44 101 TYR A O 1
ATOM 845 N N . ASP A 1 102 ? 18.957 0.321 -7.035 1.00 92.50 102 ASP A N 1
ATOM 846 C CA . ASP A 1 102 ? 20.123 0.160 -7.900 1.00 92.50 102 ASP A CA 1
ATOM 847 C C . ASP A 1 102 ? 20.045 -1.178 -8.669 1.00 92.50 102 ASP A C 1
ATOM 849 O O . ASP A 1 102 ? 19.235 -2.062 -8.372 1.00 92.50 102 ASP A O 1
ATOM 853 N N . GLU A 1 103 ? 20.938 -1.396 -9.639 1.00 91.31 103 GLU A N 1
ATOM 854 C CA . GLU A 1 103 ? 21.008 -2.678 -10.361 1.00 91.31 103 GLU A CA 1
ATOM 855 C C . GLU A 1 103 ? 21.417 -3.874 -9.476 1.00 91.31 103 GLU A C 1
ATOM 857 O O . GLU A 1 103 ? 21.411 -5.026 -9.923 1.00 91.31 103 GLU A O 1
ATOM 862 N N . LYS A 1 104 ? 21.801 -3.657 -8.217 1.00 90.31 104 LYS A N 1
ATOM 863 C CA . LYS A 1 104 ? 22.081 -4.725 -7.248 1.00 90.31 104 LYS A CA 1
ATOM 864 C C . LYS A 1 104 ? 20.843 -5.073 -6.413 1.00 90.31 104 LYS A C 1
ATOM 866 O O . LYS A 1 104 ? 20.851 -6.129 -5.784 1.00 90.31 104 LYS A O 1
ATOM 871 N N . GLY A 1 105 ? 19.780 -4.270 -6.480 1.00 88.56 105 GLY A N 1
ATOM 872 C CA . GLY A 1 105 ? 18.541 -4.425 -5.720 1.00 88.56 105 GLY A CA 1
ATOM 873 C C . GLY A 1 105 ? 18.538 -3.709 -4.365 1.00 88.56 105 GLY A C 1
ATOM 874 O O . GLY A 1 105 ? 17.641 -3.969 -3.561 1.00 88.56 105 GLY A O 1
ATOM 875 N N . ASN A 1 106 ? 19.514 -2.838 -4.100 1.00 91.44 106 ASN A N 1
ATOM 876 C CA . ASN A 1 106 ? 19.578 -2.004 -2.898 1.00 91.44 106 ASN A CA 1
ATOM 877 C C . ASN A 1 106 ? 18.709 -0.758 -3.068 1.00 91.44 106 ASN A C 1
ATOM 879 O O . ASN A 1 106 ? 18.513 -0.282 -4.184 1.00 91.44 106 ASN A O 1
ATOM 883 N N . VAL A 1 107 ? 18.195 -0.214 -1.969 1.00 92.44 107 VAL A N 1
ATOM 884 C CA . VAL A 1 107 ? 17.327 0.969 -1.997 1.00 92.44 107 VAL A CA 1
ATOM 885 C C . VAL A 1 107 ? 18.168 2.231 -2.165 1.00 92.44 107 VAL A C 1
ATOM 887 O O . VAL A 1 107 ? 18.832 2.662 -1.226 1.00 92.44 107 VAL A O 1
ATOM 890 N N . GLU A 1 108 ? 18.052 2.897 -3.312 1.00 92.19 108 GLU A N 1
ATOM 891 C CA . GLU A 1 108 ? 18.722 4.182 -3.548 1.00 92.19 108 GLU A CA 1
ATOM 892 C C . GLU A 1 108 ? 17.956 5.340 -2.905 1.00 92.19 108 GLU A C 1
ATOM 894 O O . GLU A 1 108 ? 18.514 6.173 -2.191 1.00 92.19 108 GLU A O 1
ATOM 899 N N . ASN A 1 109 ? 16.647 5.416 -3.161 1.00 92.56 109 ASN A N 1
ATOM 900 C CA . ASN A 1 109 ? 15.826 6.538 -2.720 1.00 92.56 109 ASN A CA 1
ATOM 901 C C . ASN A 1 109 ? 14.347 6.152 -2.625 1.00 92.56 109 ASN A C 1
ATOM 903 O O . ASN A 1 109 ? 13.897 5.203 -3.260 1.00 92.56 109 ASN A O 1
ATOM 907 N N . PHE A 1 110 ? 13.567 6.914 -1.865 1.00 93.62 110 PHE A N 1
ATOM 908 C CA . PHE A 1 110 ? 12.113 6.812 -1.872 1.00 93.62 110 PHE A CA 1
ATOM 909 C C . PHE A 1 110 ? 11.454 8.173 -1.636 1.00 93.62 110 PHE A C 1
ATOM 911 O O . PHE A 1 110 ? 12.051 9.091 -1.076 1.00 93.62 110 PHE A O 1
ATOM 918 N N . LYS A 1 111 ? 10.190 8.298 -2.036 1.00 94.75 111 LYS A N 1
ATOM 919 C CA . LYS A 1 111 ? 9.362 9.488 -1.826 1.00 94.75 111 LYS A CA 1
ATOM 920 C C . LYS A 1 111 ? 7.915 9.091 -1.551 1.00 94.75 111 LYS A C 1
ATOM 922 O O . LYS A 1 111 ? 7.413 8.137 -2.139 1.00 94.75 111 LYS A O 1
ATOM 927 N N . GLY A 1 112 ? 7.234 9.883 -0.725 1.00 92.94 112 GLY A N 1
ATOM 928 C CA . GLY A 1 112 ? 5.803 9.747 -0.450 1.00 92.94 112 GLY A CA 1
ATOM 929 C C . GLY A 1 112 ? 5.499 8.907 0.789 1.00 92.94 112 GLY A C 1
ATOM 930 O O . GLY A 1 112 ? 6.353 8.749 1.666 1.00 92.94 112 GLY A O 1
ATOM 931 N N . HIS A 1 113 ? 4.273 8.386 0.851 1.00 91.44 113 HIS A N 1
ATOM 932 C CA . HIS A 1 113 ? 3.727 7.685 2.012 1.00 91.44 113 HIS A CA 1
ATOM 933 C C . HIS A 1 113 ? 3.305 6.261 1.625 1.00 91.44 113 HIS A C 1
ATOM 935 O O . HIS A 1 113 ? 2.329 6.090 0.897 1.00 91.44 113 HIS A O 1
ATOM 941 N N . PRO A 1 114 ? 4.008 5.219 2.104 1.00 93.56 114 PRO A N 1
ATOM 942 C CA . PRO A 1 114 ? 3.667 3.827 1.813 1.00 93.56 114 PRO A CA 1
ATOM 943 C C . PRO A 1 114 ? 2.494 3.312 2.661 1.00 93.56 114 PRO A C 1
ATOM 945 O O . PRO A 1 114 ? 2.178 2.127 2.589 1.00 93.56 114 PRO A O 1
ATOM 948 N N . LEU A 1 115 ? 1.903 4.169 3.495 1.00 93.75 115 LEU A N 1
ATOM 949 C CA . LEU A 1 115 ? 0.731 3.924 4.325 1.00 93.75 115 LEU A CA 1
ATOM 950 C C . LEU A 1 115 ? -0.160 5.163 4.241 1.00 93.75 115 LEU A C 1
ATOM 952 O O . LEU A 1 115 ? 0.289 6.256 4.576 1.00 93.75 115 LEU A O 1
ATOM 956 N N . ILE A 1 116 ? -1.400 4.979 3.798 1.00 89.69 116 ILE A N 1
ATOM 957 C CA . ILE A 1 116 ? -2.408 6.038 3.706 1.00 89.69 116 ILE A CA 1
ATOM 958 C C . ILE A 1 116 ? -3.722 5.503 4.269 1.00 89.69 116 ILE A C 1
ATOM 960 O O . ILE A 1 116 ? -4.224 4.481 3.804 1.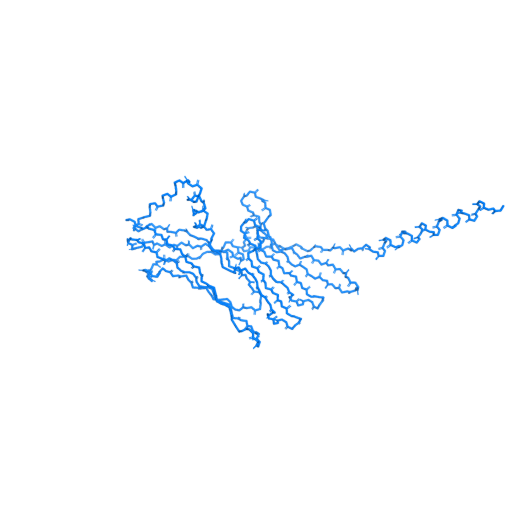00 89.69 116 ILE A O 1
ATOM 964 N N . GLU A 1 117 ? -4.305 6.198 5.242 1.00 86.81 117 GLU A N 1
ATOM 965 C CA . GLU A 1 117 ? -5.703 5.994 5.631 1.00 86.81 117 GLU A CA 1
ATOM 966 C C . GLU A 1 117 ? -6.603 6.719 4.619 1.00 86.81 117 GLU A C 1
ATOM 968 O O . GLU A 1 117 ? -6.348 7.865 4.257 1.00 86.81 117 GLU A O 1
ATOM 973 N N . THR A 1 118 ? -7.628 6.050 4.098 1.00 79.44 118 THR A N 1
ATOM 974 C CA . THR A 1 118 ? -8.443 6.575 2.985 1.00 79.44 118 THR A CA 1
ATOM 975 C C . THR A 1 118 ? -9.921 6.723 3.311 1.00 79.44 118 THR A C 1
ATOM 977 O O . THR A 1 118 ? -10.648 7.342 2.536 1.00 79.44 118 THR A O 1
ATOM 980 N N . TYR A 1 119 ? -10.408 6.170 4.419 1.00 72.88 119 TYR A N 1
ATOM 981 C CA . TYR A 1 119 ? -11.826 6.203 4.759 1.00 72.88 119 TYR A CA 1
ATOM 982 C C . TYR A 1 119 ? -12.158 7.415 5.630 1.00 72.88 119 TYR A C 1
ATOM 984 O O . TYR A 1 119 ? -13.028 8.217 5.284 1.00 72.88 119 TYR A O 1
ATOM 992 N N . GLN A 1 120 ? -11.419 7.603 6.719 1.00 60.78 120 GLN A N 1
ATOM 993 C CA . GLN A 1 120 ? -11.538 8.768 7.587 1.00 60.78 120 GLN A CA 1
ATOM 994 C C . GLN A 1 120 ? -11.022 10.030 6.905 1.00 60.78 120 GLN A C 1
ATOM 996 O O . GLN A 1 120 ? -11.615 11.088 7.084 1.00 60.78 120 GLN A O 1
ATOM 1001 N N . ASN A 1 121 ? -10.038 9.933 6.011 1.00 56.84 121 ASN A N 1
ATOM 1002 C CA . ASN A 1 121 ? -9.645 11.067 5.172 1.00 56.84 121 ASN A CA 1
ATOM 1003 C C . ASN A 1 121 ? -10.758 11.535 4.214 1.00 56.84 121 ASN A C 1
ATOM 1005 O O . ASN A 1 121 ? -10.920 12.741 4.029 1.00 56.84 121 ASN A O 1
ATOM 1009 N N . LYS A 1 122 ? -11.594 10.629 3.675 1.00 59.44 122 LYS A N 1
ATOM 1010 C CA . LYS A 1 122 ? -12.792 10.999 2.883 1.00 59.44 122 LYS A CA 1
ATOM 1011 C C . LYS A 1 122 ? -13.871 11.669 3.742 1.00 59.44 122 LYS A C 1
ATOM 1013 O O . LYS A 1 122 ? -14.611 12.527 3.264 1.00 59.44 122 LYS A O 1
ATOM 1018 N N . ILE A 1 123 ? -13.969 11.293 5.014 1.00 57.50 123 ILE A N 1
ATOM 1019 C CA . ILE A 1 123 ? -14.855 11.932 5.996 1.00 57.50 123 ILE A CA 1
ATOM 1020 C C . ILE A 1 123 ? -14.306 13.309 6.401 1.00 57.50 123 ILE A C 1
ATOM 1022 O O . ILE A 1 123 ? -15.042 14.294 6.419 1.00 57.50 123 ILE A O 1
ATOM 1026 N N . ALA A 1 124 ? -13.004 13.415 6.651 1.00 51.41 124 ALA A N 1
ATOM 1027 C CA . ALA A 1 124 ? -12.326 14.652 7.012 1.00 51.41 124 ALA A CA 1
ATOM 1028 C C . ALA A 1 124 ? -12.300 15.664 5.856 1.00 51.41 124 ALA A C 1
ATOM 1030 O O . ALA A 1 124 ? -12.438 16.863 6.095 1.00 51.41 124 ALA A O 1
ATOM 1031 N N . SER A 1 125 ? -12.193 15.219 4.599 1.00 51.81 125 SER A N 1
ATOM 1032 C CA . SER A 1 125 ? -12.315 16.101 3.433 1.00 51.81 125 SER A CA 1
ATOM 1033 C C . SER A 1 125 ? -13.724 16.684 3.310 1.00 51.81 125 SER A C 1
ATOM 1035 O O . SER A 1 125 ? -13.856 17.873 3.036 1.00 51.81 125 SER A O 1
ATOM 1037 N N . LYS A 1 126 ? -14.772 15.900 3.598 1.00 53.66 126 LYS A N 1
ATOM 1038 C CA . LYS A 1 126 ? -16.153 16.405 3.696 1.00 53.66 126 LYS A CA 1
ATOM 1039 C C . LYS A 1 126 ? -16.325 17.411 4.842 1.00 53.66 126 LYS A C 1
ATOM 1041 O O . LYS A 1 126 ? -16.918 18.464 4.632 1.00 53.66 126 LYS A O 1
ATOM 1046 N N . ARG A 1 127 ? -15.699 17.169 6.005 1.00 48.06 127 ARG A N 1
ATOM 1047 C CA . ARG A 1 127 ? -15.646 18.146 7.116 1.00 48.06 127 ARG A CA 1
ATOM 1048 C C . ARG A 1 127 ? -14.959 19.457 6.710 1.00 48.06 127 ARG A C 1
ATOM 1050 O O . ARG A 1 127 ? -15.462 20.531 7.026 1.00 48.06 127 ARG A O 1
ATOM 1057 N N . ARG A 1 128 ? -13.840 19.395 5.973 1.00 43.31 128 ARG A N 1
ATOM 1058 C CA . ARG A 1 128 ? -13.147 20.587 5.429 1.00 43.31 128 ARG A CA 1
ATOM 1059 C C . ARG A 1 128 ? -14.008 21.354 4.420 1.00 43.31 128 ARG A C 1
ATOM 1061 O O . ARG A 1 128 ? -13.893 22.573 4.333 1.00 43.31 128 ARG A O 1
ATOM 1068 N N . LEU A 1 129 ? -14.886 20.652 3.705 1.00 48.59 129 LEU A N 1
ATOM 1069 C CA . LEU A 1 129 ? -15.880 21.221 2.790 1.00 48.59 129 LEU A CA 1
ATOM 1070 C C . LEU A 1 129 ? -17.165 21.703 3.497 1.00 48.59 129 LEU A C 1
ATOM 1072 O O . LEU A 1 129 ? -18.101 22.111 2.817 1.00 48.59 129 LEU A O 1
ATOM 1076 N N . LYS A 1 130 ? -17.200 21.722 4.841 1.00 45.97 130 LYS A N 1
ATOM 1077 C CA . LYS A 1 130 ? -18.358 22.122 5.666 1.00 45.97 130 LYS A CA 1
ATOM 1078 C C . LYS A 1 130 ? -19.630 21.300 5.407 1.00 45.97 130 LYS A C 1
ATOM 1080 O O . LYS A 1 130 ? -20.731 21.782 5.656 1.00 45.97 130 LYS A O 1
ATOM 1085 N N . GLU A 1 131 ? -19.494 20.064 4.936 1.00 46.06 131 GLU A N 1
ATOM 1086 C CA . GLU A 1 131 ? -20.585 19.092 4.994 1.00 46.06 131 GLU A CA 1
ATOM 1087 C C . GLU A 1 131 ? -20.583 18.459 6.395 1.00 46.06 131 GLU A C 1
ATOM 1089 O O . GLU A 1 131 ? -19.537 17.995 6.862 1.00 46.06 131 GLU A O 1
ATOM 1094 N N . ASP A 1 132 ? -21.731 18.456 7.080 1.00 41.31 132 ASP A N 1
ATOM 1095 C CA . ASP A 1 132 ? -21.893 17.880 8.423 1.00 41.31 132 ASP A CA 1
ATOM 1096 C C . ASP A 1 132 ? -21.580 16.375 8.403 1.00 41.31 132 ASP A C 1
ATOM 1098 O O . ASP A 1 132 ? -22.434 15.539 8.104 1.00 41.31 132 ASP A O 1
ATOM 1102 N N . VAL A 1 133 ? -20.343 15.998 8.742 1.00 48.94 133 VAL A N 1
ATOM 1103 C CA . VAL A 1 133 ? -20.005 14.603 9.054 1.00 48.94 133 VAL A CA 1
ATOM 1104 C C . VAL A 1 133 ? -19.967 14.413 10.563 1.00 48.94 133 VAL A C 1
ATOM 1106 O O . VAL A 1 133 ? -18.902 14.259 11.175 1.00 48.94 133 VAL A O 1
ATOM 1109 N N . ASN A 1 134 ? -21.163 14.407 11.148 1.00 53.38 134 ASN A N 1
ATOM 1110 C CA . ASN A 1 134 ? -21.393 13.972 12.519 1.00 53.38 134 ASN A CA 1
ATOM 1111 C C . ASN A 1 134 ? -21.399 12.438 12.557 1.00 53.38 134 ASN A C 1
ATOM 1113 O O . ASN A 1 134 ? -22.434 11.792 12.396 1.00 53.38 134 ASN A O 1
ATOM 1117 N N . GLN A 1 135 ? -20.222 11.835 12.737 1.00 63.47 135 GLN A N 1
ATOM 1118 C CA . GLN A 1 135 ? -20.148 10.433 13.145 1.00 63.47 135 GLN A CA 1
ATOM 1119 C C . GLN A 1 135 ? -20.503 10.356 14.634 1.00 63.47 135 GLN A C 1
ATOM 1121 O O . GLN A 1 135 ? -19.628 10.449 15.484 1.00 63.47 135 GLN A O 1
ATOM 1126 N N . TYR A 1 136 ? -21.792 10.206 14.944 1.00 72.38 136 TYR A N 1
ATOM 1127 C CA . TYR A 1 136 ? -22.256 9.878 16.294 1.00 72.38 136 TYR A CA 1
ATOM 1128 C C . TYR A 1 136 ? -21.987 8.398 16.580 1.00 72.38 136 TYR A C 1
ATOM 1130 O O . TYR A 1 136 ? -22.883 7.565 16.445 1.00 72.38 136 TYR A O 1
ATOM 1138 N N . LEU A 1 137 ? -20.744 8.066 16.923 1.00 86.44 137 LEU A N 1
ATOM 1139 C CA . LEU A 1 137 ? -20.366 6.712 17.323 1.00 86.44 137 LEU A CA 1
ATOM 1140 C C . LEU A 1 137 ? -20.713 6.502 18.795 1.00 86.44 137 LEU A C 1
ATOM 1142 O O . LEU A 1 137 ? -20.496 7.388 19.617 1.00 86.44 137 LEU A O 1
ATOM 1146 N N . LYS A 1 138 ? -21.235 5.328 19.135 1.00 92.19 138 LYS A N 1
ATOM 1147 C CA . LYS A 1 138 ? -21.529 4.905 20.507 1.00 92.19 138 LYS A CA 1
ATOM 1148 C C . LYS A 1 138 ? -20.709 3.683 20.881 1.00 92.19 138 LYS A C 1
ATOM 1150 O O . LYS A 1 138 ? -20.211 2.944 20.032 1.00 92.19 138 LYS A O 1
ATOM 1155 N N . VAL A 1 139 ? -20.607 3.433 22.181 1.00 91.31 139 VAL A N 1
ATOM 1156 C CA . VAL A 1 139 ? -20.070 2.165 22.685 1.00 91.31 139 VAL A CA 1
ATOM 1157 C C . VAL A 1 139 ? -20.893 0.998 22.120 1.00 91.31 139 VAL A C 1
ATOM 1159 O O . VAL A 1 139 ? -22.117 0.983 22.224 1.00 91.31 139 VAL A O 1
ATOM 1162 N N . GLY A 1 140 ? -20.208 0.022 21.527 1.00 89.38 140 GLY A N 1
ATOM 1163 C CA . GLY A 1 140 ? -20.786 -1.117 20.814 1.00 89.38 140 GLY A CA 1
ATOM 1164 C C . GLY A 1 140 ? -20.812 -0.955 19.291 1.00 89.38 140 GLY A C 1
ATOM 1165 O O . GLY A 1 140 ? -20.934 -1.960 18.587 1.00 89.38 140 GLY A O 1
ATOM 1166 N N . ASP A 1 141 ? -20.639 0.264 18.767 1.00 90.88 141 ASP A N 1
ATOM 1167 C CA . ASP A 1 141 ? -20.602 0.493 17.323 1.00 90.88 141 ASP A CA 1
ATOM 1168 C C . ASP A 1 141 ? -19.334 -0.082 16.687 1.00 90.88 141 ASP A C 1
ATOM 1170 O O . ASP A 1 141 ? -18.289 -0.251 17.318 1.00 90.88 141 ASP A O 1
ATOM 1174 N N . THR A 1 142 ? -19.425 -0.379 15.390 1.00 90.31 142 THR A N 1
ATOM 1175 C CA . THR A 1 142 ? -18.283 -0.839 14.596 1.00 90.31 142 THR A CA 1
ATOM 1176 C C . THR A 1 142 ? -17.708 0.310 13.779 1.00 90.31 142 THR A C 1
ATOM 1178 O O . THR A 1 142 ? -18.307 0.743 12.792 1.00 90.31 142 THR A O 1
ATOM 1181 N N . LEU A 1 143 ? -16.508 0.752 14.143 1.00 89.25 143 LEU A N 1
ATOM 1182 C CA . LEU A 1 143 ? -15.704 1.650 13.332 1.00 89.25 143 LEU A CA 1
ATOM 1183 C C . LEU A 1 143 ? -15.194 0.898 12.099 1.00 89.25 143 LEU A C 1
ATOM 1185 O O . LEU A 1 143 ? -14.561 -0.152 12.214 1.00 89.25 143 LEU A O 1
ATOM 1189 N N . LYS A 1 144 ? -15.456 1.451 10.913 1.00 89.06 144 LYS A N 1
ATOM 1190 C CA . LYS A 1 144 ? -14.881 0.982 9.648 1.00 89.06 144 LYS A CA 1
ATOM 1191 C C . LYS A 1 144 ? -13.843 1.982 9.170 1.00 89.06 144 LYS A C 1
ATOM 1193 O O . LYS A 1 144 ? -14.100 3.185 9.195 1.00 89.06 144 LYS A O 1
ATOM 1198 N N . HIS A 1 145 ? -12.703 1.482 8.721 1.00 88.31 145 HIS A N 1
ATOM 1199 C CA . HIS A 1 145 ? -11.669 2.290 8.090 1.00 88.31 145 HIS A CA 1
ATOM 1200 C C . HIS A 1 145 ? -10.878 1.463 7.072 1.00 88.31 145 HIS A C 1
ATOM 1202 O O . HIS A 1 145 ? -10.990 0.235 7.032 1.00 88.31 145 HIS A O 1
ATOM 1208 N N . HIS A 1 146 ? -10.133 2.140 6.199 1.00 89.94 146 HIS A N 1
ATOM 1209 C CA . HIS A 1 146 ? -9.454 1.505 5.072 1.00 89.94 146 HIS A CA 1
ATOM 1210 C C . HIS A 1 146 ? -8.069 2.106 4.866 1.00 89.94 146 HIS A C 1
ATOM 1212 O O . HIS A 1 146 ? -7.919 3.330 4.832 1.00 89.94 146 HIS A O 1
ATOM 1218 N N . TYR A 1 147 ? -7.077 1.241 4.673 1.00 91.31 147 TYR A N 1
ATOM 1219 C CA . TYR A 1 147 ? -5.701 1.633 4.408 1.00 91.31 147 TYR A CA 1
ATOM 1220 C C . TYR A 1 147 ? -5.252 1.178 3.027 1.00 91.31 147 TYR A C 1
ATOM 1222 O O . TYR A 1 147 ? -5.546 0.059 2.612 1.00 91.31 147 TYR A O 1
ATOM 1230 N N . LEU A 1 148 ? -4.475 2.033 2.368 1.00 92.38 148 LEU A N 1
ATOM 1231 C CA . LEU A 1 148 ? -3.617 1.665 1.252 1.00 92.38 148 LEU A CA 1
ATOM 1232 C C . LEU A 1 148 ? -2.189 1.534 1.777 1.00 92.38 148 LEU A C 1
ATOM 1234 O O . LEU A 1 148 ? -1.638 2.476 2.350 1.00 92.38 148 LEU A O 1
ATOM 1238 N N . ILE A 1 149 ? -1.612 0.349 1.621 1.00 94.56 149 ILE A N 1
ATOM 1239 C CA . ILE A 1 149 ? -0.305 -0.023 2.148 1.00 94.56 149 ILE A CA 1
ATOM 1240 C C . ILE A 1 149 ? 0.518 -0.604 1.007 1.00 94.56 149 ILE A C 1
ATOM 1242 O O . ILE A 1 149 ? 0.204 -1.682 0.505 1.00 94.56 149 ILE A O 1
ATOM 1246 N N . ALA A 1 150 ? 1.591 0.088 0.637 1.00 94.75 150 ALA A N 1
ATOM 1247 C CA . ALA A 1 150 ? 2.474 -0.322 -0.446 1.00 94.75 150 ALA A CA 1
ATOM 1248 C C . ALA A 1 150 ? 2.950 -1.784 -0.289 1.00 94.75 150 ALA A C 1
ATOM 1250 O O . ALA A 1 150 ? 3.340 -2.234 0.792 1.00 94.75 150 ALA A O 1
ATOM 1251 N N . ASN A 1 151 ? 2.944 -2.550 -1.374 1.00 92.88 151 ASN A N 1
ATOM 1252 C CA . ASN A 1 151 ? 3.531 -3.884 -1.425 1.00 92.88 151 ASN A CA 1
ATOM 1253 C C . ASN A 1 151 ? 4.988 -3.797 -1.905 1.00 92.88 151 ASN A C 1
ATOM 1255 O O . ASN A 1 151 ? 5.341 -4.274 -2.979 1.00 92.88 151 ASN A O 1
ATOM 1259 N N . ILE A 1 152 ? 5.829 -3.113 -1.121 1.00 93.19 152 ILE A N 1
ATOM 1260 C CA . ILE A 1 152 ? 7.211 -2.801 -1.504 1.00 93.19 152 ILE A CA 1
ATOM 1261 C C . ILE A 1 152 ? 7.998 -4.094 -1.805 1.00 93.19 152 ILE A C 1
ATOM 1263 O O . ILE A 1 152 ? 8.167 -4.920 -0.900 1.00 93.19 152 ILE A O 1
ATOM 1267 N N . PRO A 1 153 ? 8.539 -4.261 -3.027 1.00 90.62 153 PRO A N 1
ATOM 1268 C CA . PRO A 1 153 ? 9.332 -5.430 -3.380 1.00 90.62 153 PRO A CA 1
ATOM 1269 C C . PRO A 1 153 ? 10.613 -5.550 -2.549 1.00 90.62 153 PRO A C 1
ATOM 1271 O O . PRO A 1 153 ? 11.169 -4.561 -2.065 1.00 90.62 153 PRO A O 1
ATOM 1274 N N . ASN A 1 154 ? 11.116 -6.779 -2.410 1.00 88.38 154 ASN A N 1
ATOM 1275 C CA . ASN A 1 154 ? 12.345 -7.096 -1.669 1.00 88.38 154 ASN A CA 1
ATOM 1276 C C . ASN A 1 154 ? 12.342 -6.640 -0.194 1.00 88.38 154 ASN A C 1
ATOM 1278 O O . ASN A 1 154 ? 13.402 -6.534 0.432 1.00 88.38 154 ASN A O 1
ATOM 1282 N N . ALA A 1 155 ? 11.157 -6.413 0.380 1.00 91.62 155 ALA A N 1
ATOM 1283 C CA . ALA A 1 155 ? 10.978 -6.027 1.769 1.00 91.62 155 ALA A CA 1
ATOM 1284 C C . ALA A 1 155 ? 10.022 -6.975 2.499 1.00 91.62 155 ALA A C 1
ATOM 1286 O O . ALA A 1 155 ? 8.979 -7.379 1.987 1.00 91.62 155 ALA A O 1
ATOM 1287 N N . LYS A 1 156 ? 10.354 -7.302 3.748 1.00 92.44 156 LYS A N 1
ATOM 1288 C CA . LYS A 1 156 ? 9.430 -7.951 4.679 1.00 92.44 156 LYS A CA 1
ATOM 1289 C C . LYS A 1 156 ? 8.593 -6.876 5.357 1.00 92.44 156 LYS A C 1
ATOM 1291 O O . LYS A 1 156 ? 9.140 -6.019 6.049 1.00 92.44 156 LYS A O 1
ATOM 1296 N N . ARG A 1 157 ? 7.277 -6.941 5.165 1.00 93.25 157 ARG A N 1
ATOM 1297 C CA . ARG A 1 157 ? 6.312 -5.999 5.739 1.00 93.25 157 ARG A CA 1
ATOM 1298 C C . ARG A 1 157 ? 5.732 -6.535 7.044 1.00 93.25 157 ARG A C 1
ATOM 1300 O O . ARG A 1 157 ? 5.240 -7.659 7.086 1.00 93.25 157 ARG A O 1
ATOM 1307 N N . THR A 1 158 ? 5.698 -5.697 8.074 1.00 94.12 158 THR A N 1
ATOM 1308 C CA . THR A 1 158 ? 4.902 -5.924 9.287 1.00 94.12 158 THR A CA 1
ATOM 1309 C C . THR A 1 158 ? 3.939 -4.764 9.492 1.00 94.12 158 THR A C 1
ATOM 1311 O O . THR A 1 158 ? 4.345 -3.606 9.394 1.00 94.12 158 THR A O 1
ATOM 1314 N N . LEU A 1 159 ? 2.680 -5.073 9.793 1.00 93.56 159 LEU A N 1
ATOM 1315 C CA . LEU A 1 159 ? 1.619 -4.100 10.040 1.00 93.56 159 LEU A CA 1
ATOM 1316 C C . LEU A 1 159 ? 1.107 -4.262 11.469 1.00 93.56 159 LEU A C 1
ATOM 1318 O O . LEU A 1 159 ? 0.746 -5.366 11.876 1.00 93.56 159 LEU A O 1
ATOM 1322 N N . LYS A 1 160 ? 1.027 -3.154 12.198 1.00 93.94 160 LYS A N 1
ATOM 1323 C CA . LYS A 1 160 ? 0.395 -3.074 13.510 1.00 93.94 160 LYS A CA 1
ATOM 1324 C C . LYS A 1 160 ? -0.683 -2.002 13.457 1.00 93.94 160 LYS A C 1
ATOM 1326 O O . LYS A 1 160 ? -0.409 -0.880 13.055 1.00 93.94 160 LYS A O 1
ATOM 1331 N N . ILE A 1 161 ? -1.898 -2.353 13.857 1.00 91.62 161 ILE A N 1
ATOM 1332 C CA . ILE A 1 161 ? -3.003 -1.409 14.039 1.00 91.62 161 ILE A CA 1
ATOM 1333 C C . ILE A 1 161 ? -3.400 -1.511 15.501 1.00 91.62 161 ILE A C 1
ATOM 1335 O O . ILE A 1 161 ? -3.596 -2.618 16.009 1.00 91.62 161 ILE A O 1
ATOM 1339 N N . GLU A 1 162 ? -3.511 -0.386 16.186 1.00 91.00 162 GLU A N 1
ATOM 1340 C CA . GLU A 1 162 ? -3.906 -0.339 17.583 1.00 91.00 162 GLU A CA 1
ATOM 1341 C C . GLU A 1 162 ? -4.773 0.873 17.886 1.00 91.00 162 GLU A C 1
ATOM 1343 O O . GLU A 1 162 ? -4.650 1.921 17.261 1.00 91.00 162 GLU A O 1
ATOM 1348 N N . ASN A 1 163 ? -5.658 0.707 18.858 1.00 89.81 163 ASN A N 1
ATOM 1349 C CA . ASN A 1 163 ? -6.342 1.813 19.493 1.00 89.81 163 ASN A CA 1
ATOM 1350 C C . ASN A 1 163 ? -5.551 2.097 20.770 1.00 89.81 163 ASN A C 1
ATOM 1352 O O . ASN A 1 163 ? -5.506 1.255 21.668 1.00 89.81 163 ASN A O 1
ATOM 1356 N N . ILE A 1 164 ? -4.849 3.230 20.806 1.00 89.19 164 ILE A N 1
ATOM 1357 C CA . ILE A 1 164 ? -3.927 3.580 21.899 1.00 89.19 164 ILE A CA 1
ATOM 1358 C C . ILE A 1 164 ? -4.697 3.694 23.215 1.00 89.19 164 ILE A C 1
ATOM 1360 O O . ILE A 1 164 ? -4.219 3.289 24.274 1.00 89.19 164 ILE A O 1
ATOM 1364 N N . ASP A 1 165 ? -5.928 4.183 23.133 1.00 86.19 165 ASP A N 1
ATOM 1365 C CA . ASP A 1 165 ? -6.820 4.337 24.270 1.00 86.19 165 ASP A CA 1
ATOM 1366 C C . ASP A 1 165 ? -7.436 3.014 24.729 1.00 86.19 165 ASP A C 1
ATOM 1368 O O . ASP A 1 165 ? -8.049 2.973 25.808 1.00 86.19 165 ASP A O 1
ATOM 1372 N N . ASN A 1 166 ? -7.297 1.954 23.919 1.00 79.44 166 ASN A N 1
ATOM 1373 C CA . ASN A 1 166 ? -7.916 0.661 24.142 1.00 79.44 166 ASN A CA 1
ATOM 1374 C C . ASN A 1 166 ? -7.291 -0.509 23.358 1.00 79.44 166 ASN A C 1
ATOM 1376 O O . ASN A 1 166 ? -7.713 -0.874 22.257 1.00 79.44 166 ASN A O 1
ATOM 1380 N N . THR A 1 167 ? -6.358 -1.206 23.991 1.00 76.88 167 THR A N 1
ATOM 1381 C CA . THR A 1 167 ? -5.647 -2.333 23.374 1.00 76.88 167 THR A CA 1
ATOM 1382 C C . THR A 1 167 ? -6.481 -3.612 23.225 1.00 76.88 167 THR A C 1
ATOM 1384 O O . THR A 1 167 ? -6.078 -4.506 22.484 1.00 76.88 167 THR A O 1
ATOM 1387 N N . ASN A 1 168 ? -7.652 -3.706 23.869 1.00 82.81 168 ASN A N 1
ATOM 1388 C CA . ASN A 1 168 ? -8.486 -4.917 23.899 1.00 82.81 168 ASN A CA 1
ATOM 1389 C C . ASN A 1 168 ? -9.647 -4.899 22.890 1.00 82.81 168 ASN A C 1
ATOM 1391 O O . ASN A 1 168 ? -10.482 -5.808 22.889 1.00 82.81 168 ASN A O 1
ATOM 1395 N N . ALA A 1 169 ? -9.740 -3.869 22.045 1.00 82.94 169 ALA A N 1
ATOM 1396 C CA . ALA A 1 169 ? -10.800 -3.766 21.051 1.00 82.94 169 ALA A CA 1
ATOM 1397 C C . ALA A 1 169 ? -10.760 -4.951 20.065 1.00 82.94 169 ALA A C 1
ATOM 1399 O O . ALA A 1 169 ? -9.728 -5.268 19.466 1.00 82.94 169 ALA A O 1
ATOM 1400 N N . LYS A 1 170 ? -11.908 -5.613 19.868 1.00 87.25 170 LYS A N 1
ATOM 1401 C CA . LYS A 1 170 ? -12.027 -6.704 18.894 1.00 87.25 170 LYS A CA 1
ATOM 1402 C C . LYS A 1 170 ? -11.956 -6.124 17.482 1.00 87.25 170 LYS A C 1
ATOM 1404 O O . LYS A 1 170 ? -12.788 -5.294 17.112 1.00 87.25 170 LYS A O 1
ATOM 1409 N N . ARG A 1 171 ? -11.005 -6.614 16.682 1.00 90.50 171 ARG A N 1
ATOM 1410 C CA . ARG A 1 171 ? -10.758 -6.138 15.317 1.00 90.50 171 ARG A CA 1
ATOM 1411 C C . ARG A 1 171 ? -10.750 -7.275 14.304 1.00 90.50 171 ARG A C 1
ATOM 1413 O O . ARG A 1 171 ? -10.299 -8.379 14.594 1.00 90.50 171 ARG A O 1
ATOM 1420 N N . THR A 1 172 ? -11.224 -6.984 13.098 1.00 92.06 172 THR A N 1
ATOM 1421 C CA . THR A 1 172 ? -11.102 -7.864 11.929 1.00 92.06 172 THR A CA 1
ATOM 1422 C C . THR A 1 172 ? -10.455 -7.105 10.779 1.00 92.06 172 THR A C 1
ATOM 1424 O O . THR A 1 172 ? -10.744 -5.924 10.580 1.00 92.06 172 THR A O 1
ATOM 1427 N N . LEU A 1 173 ? -9.559 -7.777 10.055 1.00 92.25 173 LEU A N 1
ATOM 1428 C CA . LEU A 1 173 ? -8.874 -7.246 8.880 1.00 92.25 173 LEU A CA 1
ATOM 1429 C C . LEU A 1 173 ? -9.303 -8.062 7.665 1.00 92.25 173 LEU A C 1
ATOM 1431 O O . LEU A 1 173 ? -9.334 -9.293 7.722 1.00 92.25 173 LEU A O 1
ATOM 1435 N N . LYS A 1 174 ? -9.602 -7.381 6.563 1.00 91.00 174 LYS A N 1
ATOM 1436 C CA . LYS A 1 174 ? -9.912 -8.007 5.280 1.00 91.00 174 LYS A CA 1
ATOM 1437 C C . LYS A 1 174 ? -9.082 -7.345 4.187 1.00 91.00 174 LYS A C 1
ATOM 1439 O O . LYS A 1 174 ? -9.164 -6.135 4.002 1.00 91.00 174 LYS A O 1
ATOM 1444 N N . LYS A 1 175 ? -8.317 -8.144 3.442 1.00 88.06 175 LYS A N 1
ATOM 1445 C CA . LYS A 1 175 ? -7.646 -7.684 2.222 1.00 88.06 175 LYS A CA 1
ATOM 1446 C C . LYS A 1 175 ? -8.711 -7.327 1.178 1.00 88.06 175 LYS A C 1
ATOM 1448 O O . LYS A 1 175 ? -9.609 -8.131 0.923 1.00 88.06 175 LYS A O 1
ATOM 1453 N N . THR A 1 176 ? -8.640 -6.120 0.632 1.00 84.75 176 THR A N 1
ATOM 1454 C CA . THR A 1 176 ? -9.555 -5.617 -0.408 1.00 84.75 176 THR A CA 1
ATOM 1455 C C . THR A 1 176 ? -8.875 -5.539 -1.768 1.00 84.75 176 THR A C 1
ATOM 1457 O O . THR A 1 176 ? -9.551 -5.711 -2.777 1.00 84.75 176 THR A O 1
ATOM 1460 N N . SER A 1 177 ? -7.556 -5.340 -1.784 1.00 85.69 177 SER A N 1
ATOM 1461 C CA . SER A 1 177 ? -6.699 -5.452 -2.966 1.00 85.69 177 SER A CA 1
ATOM 1462 C C . SER A 1 177 ? -5.258 -5.783 -2.567 1.00 85.69 177 SER A C 1
ATOM 1464 O O . SER A 1 177 ? -4.992 -6.0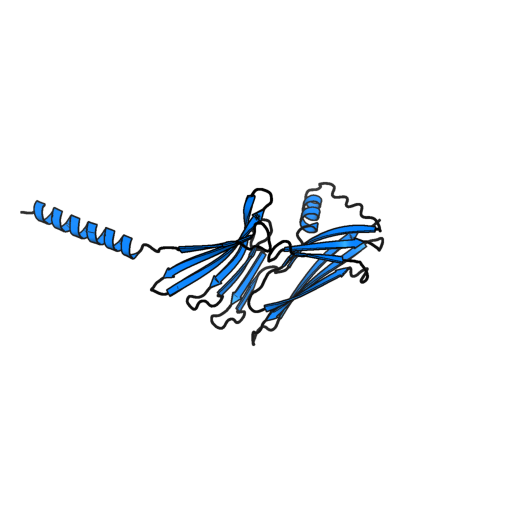30 -1.386 1.00 85.69 177 SER A O 1
ATOM 1466 N N . GLN A 1 178 ? -4.303 -5.793 -3.500 1.00 84.94 178 GLN A N 1
ATOM 1467 C CA . GLN A 1 178 ? -2.884 -6.002 -3.170 1.00 84.94 178 GLN A CA 1
ATOM 1468 C C . GLN A 1 178 ? -2.351 -5.005 -2.136 1.00 84.94 178 GLN A C 1
ATOM 1470 O O . GLN A 1 178 ? -1.633 -5.401 -1.209 1.00 84.94 178 GLN A O 1
ATOM 1475 N N . ILE A 1 179 ? -2.776 -3.745 -2.239 1.00 90.06 179 ILE A N 1
ATOM 1476 C CA . ILE A 1 179 ? -2.402 -2.681 -1.302 1.00 90.06 179 ILE A CA 1
ATOM 1477 C C . ILE A 1 179 ? -3.523 -2.316 -0.320 1.00 90.06 179 ILE A C 1
ATOM 1479 O O . ILE A 1 179 ? -3.256 -1.679 0.695 1.00 90.06 179 ILE A O 1
ATOM 1483 N N . GLY A 1 180 ? -4.767 -2.713 -0.587 1.00 90.50 180 GLY A N 1
ATOM 1484 C CA . GLY A 1 180 ? -5.938 -2.351 0.209 1.00 90.50 180 GLY A CA 1
ATOM 1485 C C . GLY A 1 180 ? -6.211 -3.282 1.392 1.00 90.50 180 GLY A C 1
ATOM 1486 O O . GLY A 1 180 ? -6.286 -4.507 1.243 1.00 90.50 180 GLY A O 1
ATOM 1487 N N . ILE A 1 181 ? -6.429 -2.697 2.572 1.00 91.31 181 ILE A N 1
ATOM 1488 C CA . ILE A 1 181 ? -6.887 -3.408 3.771 1.00 91.31 181 ILE A CA 1
ATOM 1489 C C . ILE A 1 181 ? -8.061 -2.658 4.399 1.00 91.31 181 ILE A C 1
ATOM 1491 O O . ILE A 1 181 ? -7.927 -1.521 4.850 1.00 91.31 181 ILE A O 1
ATOM 1495 N N . GLU A 1 182 ? -9.207 -3.328 4.487 1.00 91.69 182 GLU A N 1
ATOM 1496 C CA . GLU A 1 182 ? -10.351 -2.889 5.283 1.00 91.69 182 GLU A CA 1
ATOM 1497 C C . GLU A 1 182 ? -10.215 -3.395 6.717 1.00 91.69 182 GLU A C 1
ATOM 1499 O O . GLU A 1 182 ? -9.875 -4.557 6.967 1.00 91.69 182 GLU A O 1
ATOM 1504 N N . VAL A 1 183 ? -10.525 -2.519 7.665 1.00 91.62 183 VAL A N 1
ATOM 1505 C CA . VAL A 1 183 ? -10.489 -2.809 9.091 1.00 91.62 183 VAL A CA 1
ATOM 1506 C C . VAL A 1 183 ? -11.845 -2.492 9.699 1.00 91.62 183 VAL A C 1
ATOM 1508 O O . VAL A 1 183 ? -12.437 -1.440 9.443 1.00 91.62 183 VAL A O 1
ATOM 1511 N N . LYS A 1 184 ? -12.330 -3.418 10.526 1.00 91.62 184 LYS A N 1
ATOM 1512 C CA . LYS A 1 184 ? -13.507 -3.218 11.373 1.00 91.62 184 LYS A CA 1
ATOM 1513 C C . LYS A 1 184 ? -13.121 -3.408 12.824 1.00 91.62 184 LYS A C 1
ATOM 1515 O O . LYS A 1 184 ? -12.610 -4.474 13.174 1.00 91.62 184 LYS A O 1
ATOM 1520 N N . GLU A 1 185 ? -13.405 -2.413 13.647 1.00 90.94 185 GLU A N 1
ATOM 1521 C CA . GLU A 1 185 ? -13.119 -2.403 15.078 1.00 90.94 185 GLU A CA 1
ATOM 1522 C C . GLU A 1 185 ? -14.390 -2.114 15.873 1.00 90.94 185 GLU A C 1
ATOM 1524 O O . GLU A 1 185 ? -15.119 -1.180 15.552 1.00 90.94 185 GLU A O 1
ATOM 1529 N N . VAL A 1 186 ? -14.663 -2.909 16.910 1.00 91.19 186 VAL A N 1
ATOM 1530 C CA . VAL A 1 186 ? -15.763 -2.627 17.843 1.00 91.19 186 VAL A CA 1
ATOM 1531 C C . VAL A 1 186 ? -15.287 -1.623 18.888 1.00 91.19 186 VAL A C 1
ATOM 1533 O O . VAL A 1 186 ? -14.333 -1.888 19.621 1.00 91.19 186 VAL A O 1
ATOM 1536 N N . LEU A 1 187 ? -15.977 -0.490 18.974 1.00 91.06 187 LEU A N 1
ATOM 1537 C CA . LEU A 1 187 ? -15.692 0.583 19.916 1.00 91.06 187 LEU A CA 1
ATOM 1538 C C . LEU A 1 187 ? -16.238 0.209 21.288 1.00 91.06 187 LEU A C 1
ATOM 1540 O O . LEU A 1 187 ? -17.435 -0.010 21.445 1.00 91.06 187 LEU A O 1
ATOM 1544 N N . ILE A 1 188 ? -15.376 0.139 22.298 1.00 90.88 188 ILE A N 1
ATOM 1545 C CA . ILE A 1 188 ? -15.791 -0.275 23.650 1.00 90.88 188 ILE A CA 1
ATOM 1546 C C . ILE A 1 188 ? -15.492 0.780 24.728 1.00 90.88 188 ILE A C 1
ATOM 1548 O O . ILE A 1 188 ? -15.807 0.563 25.894 1.00 90.88 188 ILE A O 1
ATOM 1552 N N . LYS A 1 189 ? -14.897 1.924 24.361 1.00 90.75 189 LYS A N 1
ATOM 1553 C CA . LYS A 1 189 ? -14.549 3.014 25.284 1.00 90.75 189 LYS A CA 1
ATOM 1554 C C . LYS A 1 189 ? -15.162 4.331 24.810 1.00 90.75 189 LYS A C 1
ATOM 1556 O O . LYS A 1 189 ? -14.972 4.727 23.663 1.00 90.75 189 LYS A O 1
ATOM 1561 N N . LYS A 1 190 ? -15.878 5.000 25.714 1.00 92.44 190 LYS A N 1
ATOM 1562 C CA . LYS A 1 190 ? -16.424 6.349 25.516 1.00 92.44 190 LYS A CA 1
ATOM 1563 C C . LYS A 1 190 ? -15.306 7.399 25.554 1.00 92.44 190 LYS A C 1
ATOM 1565 O O . LYS A 1 190 ? -14.342 7.238 26.300 1.00 92.44 190 LYS A O 1
ATOM 1570 N N . GLY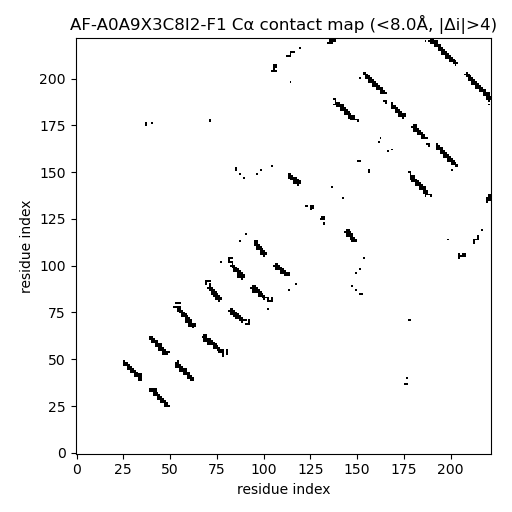 A 1 191 ? -15.475 8.483 24.807 1.00 89.25 191 GLY A N 1
ATOM 1571 C CA . GLY A 1 191 ? -14.530 9.589 24.686 1.00 89.25 191 GLY A CA 1
ATOM 1572 C C . GLY A 1 191 ? -13.760 9.562 23.368 1.00 89.25 191 GLY A C 1
ATOM 1573 O O . GLY A 1 191 ? -14.132 8.863 22.422 1.00 89.25 191 GLY A O 1
ATOM 1574 N N . ILE A 1 192 ? -12.684 10.342 23.311 1.00 87.62 192 ILE A N 1
ATOM 1575 C CA . ILE A 1 192 ? -11.777 10.373 22.163 1.00 87.62 192 ILE A CA 1
ATOM 1576 C C . ILE A 1 192 ? -10.926 9.101 22.192 1.00 87.62 192 ILE A C 1
ATOM 1578 O O . ILE A 1 192 ? -10.334 8.764 23.216 1.00 87.62 192 ILE A O 1
ATOM 1582 N N . ASN A 1 193 ? -10.918 8.379 21.076 1.00 88.50 193 ASN A N 1
ATOM 1583 C CA . ASN A 1 193 ? -10.109 7.187 20.863 1.00 88.50 193 ASN A CA 1
ATOM 1584 C C . ASN A 1 193 ? -9.137 7.452 19.709 1.00 88.50 193 ASN A C 1
ATOM 1586 O O . ASN A 1 193 ? -9.563 7.806 18.607 1.00 88.50 193 ASN A O 1
ATOM 1590 N N . THR A 1 194 ? -7.849 7.236 19.950 1.00 89.81 194 THR A N 1
ATOM 1591 C CA . THR A 1 194 ? -6.781 7.415 18.965 1.00 89.81 194 THR A CA 1
ATOM 1592 C C . THR A 1 194 ? -6.436 6.082 18.320 1.00 89.81 194 THR A C 1
ATOM 1594 O O . THR A 1 194 ? -5.899 5.178 18.966 1.00 89.81 194 THR A O 1
ATOM 1597 N N . ILE A 1 195 ? -6.706 5.962 17.024 1.00 90.19 195 ILE A N 1
ATOM 1598 C CA . ILE A 1 195 ? -6.312 4.807 16.222 1.00 90.19 195 ILE A CA 1
ATOM 1599 C C . ILE A 1 195 ? -4.956 5.100 15.598 1.00 90.19 195 ILE A C 1
ATOM 1601 O O . ILE A 1 195 ? -4.800 6.084 14.880 1.00 90.19 195 ILE A O 1
ATOM 1605 N N . GLN A 1 196 ? -3.983 4.230 15.842 1.00 92.25 196 GLN A N 1
ATOM 1606 C CA . GLN A 1 196 ? -2.645 4.301 15.277 1.00 92.25 196 GLN A CA 1
ATOM 1607 C C . GLN A 1 196 ? -2.367 3.070 14.421 1.00 92.25 196 GLN A C 1
ATOM 1609 O O . GLN A 1 196 ? -2.678 1.935 14.779 1.00 92.25 196 GLN A O 1
ATOM 1614 N N . THR A 1 197 ? -1.758 3.298 13.267 1.00 92.88 197 THR A N 1
ATOM 1615 C CA . THR A 1 197 ? -1.279 2.257 12.369 1.00 92.88 197 THR A CA 1
ATOM 1616 C C . THR A 1 197 ? 0.193 2.464 12.102 1.00 92.88 197 THR A C 1
ATOM 1618 O O . THR A 1 197 ? 0.601 3.536 11.674 1.00 92.88 197 THR A O 1
ATOM 1621 N N . VAL A 1 198 ? 0.982 1.424 12.338 1.00 94.56 198 VAL A N 1
ATOM 1622 C CA . VAL A 1 198 ? 2.418 1.403 12.098 1.00 94.56 198 VAL A CA 1
ATOM 1623 C C . VAL A 1 198 ? 2.715 0.333 11.061 1.00 94.56 198 VAL A C 1
ATOM 1625 O O . VAL A 1 198 ? 2.366 -0.837 11.243 1.00 94.56 198 VAL A O 1
ATOM 1628 N N . VAL A 1 199 ? 3.383 0.717 9.979 1.00 95.62 199 VAL A N 1
ATOM 1629 C CA . VAL A 1 199 ? 3.953 -0.220 9.012 1.00 95.62 199 VAL A CA 1
ATOM 1630 C C . VAL A 1 199 ? 5.470 -0.148 9.077 1.00 95.62 199 VAL A C 1
ATOM 1632 O O . VAL A 1 199 ? 6.055 0.934 9.064 1.00 95.62 199 VAL A O 1
ATOM 1635 N N . ASN A 1 200 ? 6.115 -1.306 9.142 1.00 96.06 200 ASN A N 1
ATOM 1636 C CA . ASN A 1 200 ? 7.563 -1.428 9.042 1.00 96.06 200 ASN A CA 1
ATOM 1637 C C . ASN A 1 200 ? 7.911 -2.312 7.843 1.00 96.06 200 ASN A C 1
ATOM 1639 O O . ASN A 1 200 ? 7.325 -3.380 7.652 1.00 96.06 200 ASN A O 1
ATOM 1643 N N . TYR A 1 201 ? 8.858 -1.839 7.042 1.00 94.94 201 TYR A N 1
ATOM 1644 C CA . TYR A 1 201 ? 9.473 -2.567 5.946 1.00 94.94 201 TYR A CA 1
ATOM 1645 C C . TYR A 1 201 ? 10.917 -2.849 6.313 1.00 94.94 201 TYR A C 1
ATOM 1647 O O . TYR A 1 201 ? 11.694 -1.915 6.497 1.00 94.94 201 TYR A O 1
ATOM 1655 N N . LYS A 1 202 ? 11.281 -4.127 6.379 1.00 93.56 202 LYS A N 1
ATOM 1656 C CA . LYS A 1 202 ? 12.663 -4.572 6.549 1.00 93.56 202 LYS A CA 1
ATOM 1657 C C . LYS A 1 202 ? 13.203 -5.072 5.217 1.00 93.56 202 LYS A C 1
ATOM 1659 O O . LYS A 1 202 ? 12.669 -6.035 4.669 1.00 93.56 202 LYS A O 1
ATOM 1664 N N . PHE A 1 203 ? 14.253 -4.440 4.714 1.00 90.62 203 PHE A N 1
ATOM 1665 C CA . PHE A 1 203 ? 14.872 -4.801 3.441 1.00 90.62 203 PHE A CA 1
ATOM 1666 C C . PHE A 1 203 ? 15.972 -5.837 3.663 1.00 90.62 203 PHE A C 1
ATOM 1668 O O . PHE A 1 203 ? 16.593 -5.888 4.726 1.00 90.62 203 PHE A O 1
ATOM 1675 N N . ASN A 1 204 ? 16.231 -6.650 2.641 1.00 79.69 204 ASN A N 1
ATOM 1676 C CA . ASN A 1 204 ? 17.381 -7.561 2.615 1.00 79.69 204 ASN A CA 1
ATOM 1677 C C . ASN A 1 204 ? 18.681 -6.860 2.150 1.00 79.69 204 ASN A C 1
ATOM 1679 O O . ASN A 1 204 ? 19.630 -7.524 1.738 1.00 79.69 204 ASN A O 1
ATOM 1683 N N . ASP A 1 205 ? 18.704 -5.529 2.193 1.00 75.38 205 ASP A N 1
ATOM 1684 C CA . ASP A 1 205 ? 19.798 -4.653 1.772 1.00 75.38 205 ASP A CA 1
ATOM 1685 C C . ASP A 1 205 ? 20.846 -4.500 2.896 1.00 75.38 205 ASP A C 1
ATOM 1687 O O . ASP A 1 205 ? 20.522 -4.540 4.087 1.00 75.38 205 ASP A O 1
ATOM 1691 N N . LYS A 1 206 ? 22.117 -4.337 2.512 1.00 66.19 206 LYS A N 1
ATOM 1692 C CA . LYS A 1 206 ? 23.237 -4.084 3.428 1.00 66.19 206 LYS A C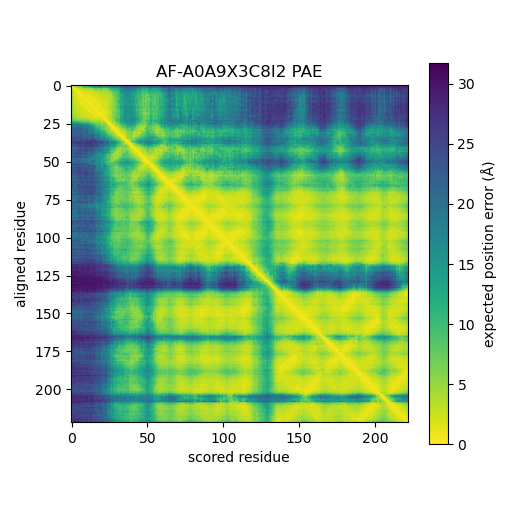A 1
ATOM 1693 C C . LYS A 1 206 ? 23.269 -2.646 3.951 1.00 66.19 206 LYS A C 1
ATOM 1695 O O . LYS A 1 206 ? 23.762 -2.438 5.056 1.00 66.19 206 LYS A O 1
ATOM 1700 N N . GLU A 1 207 ? 22.784 -1.676 3.179 1.00 71.88 207 GLU A N 1
ATOM 1701 C CA . GLU A 1 207 ? 22.896 -0.248 3.496 1.00 71.88 207 GLU A CA 1
ATOM 1702 C C . GLU A 1 207 ? 21.643 0.281 4.197 1.00 71.88 207 GLU A C 1
ATOM 1704 O O . GLU A 1 207 ? 21.735 0.914 5.252 1.00 71.88 207 GLU A O 1
ATOM 1709 N N . LYS A 1 208 ? 20.452 -0.024 3.667 1.00 69.81 208 LYS A N 1
ATOM 1710 C CA . LYS A 1 208 ? 19.183 0.441 4.236 1.00 69.81 208 LYS A CA 1
ATOM 1711 C C . LYS A 1 208 ? 18.372 -0.708 4.804 1.00 69.81 208 LYS A C 1
ATOM 1713 O O . LYS A 1 208 ? 17.694 -1.433 4.092 1.00 69.81 208 LYS A O 1
ATOM 1718 N N . THR A 1 209 ? 18.398 -0.857 6.122 1.00 78.12 209 THR A N 1
ATOM 1719 C CA . THR A 1 209 ? 17.846 -2.056 6.768 1.00 78.12 209 THR A CA 1
ATOM 1720 C C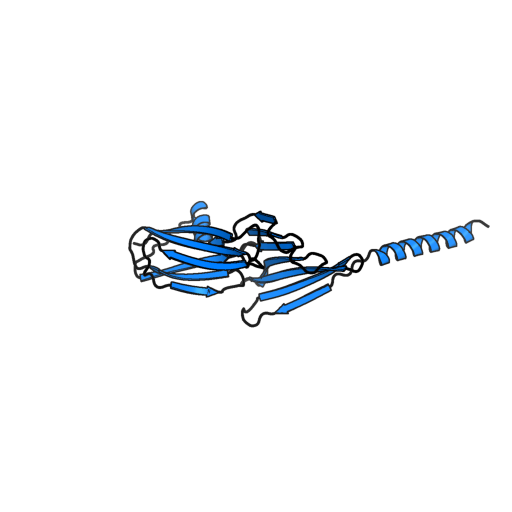 . THR A 1 209 ? 16.341 -1.986 7.011 1.00 78.12 209 THR A C 1
ATOM 1722 O O . THR A 1 209 ? 15.676 -3.023 6.973 1.00 78.12 209 THR A O 1
ATOM 1725 N N . SER A 1 210 ? 15.772 -0.797 7.255 1.00 88.44 210 SER A N 1
ATOM 1726 C CA . SER A 1 210 ? 14.327 -0.661 7.455 1.00 88.44 210 SER A CA 1
ATOM 1727 C C . SER A 1 210 ? 13.764 0.740 7.223 1.00 88.44 210 SER A C 1
ATOM 1729 O O . SER A 1 210 ? 14.481 1.739 7.274 1.00 88.44 210 SER A O 1
ATOM 1731 N N . ILE A 1 211 ? 12.454 0.801 6.987 1.00 90.75 211 ILE A N 1
ATOM 1732 C CA . ILE A 1 211 ? 11.654 2.024 6.947 1.00 90.75 211 ILE A CA 1
ATOM 1733 C C . ILE A 1 211 ? 10.401 1.797 7.797 1.00 90.75 211 ILE A C 1
ATOM 1735 O O . ILE A 1 211 ? 9.734 0.775 7.643 1.00 90.75 211 ILE A O 1
ATOM 1739 N N . THR A 1 212 ? 10.067 2.744 8.677 1.00 93.56 212 THR A N 1
ATOM 1740 C CA . THR A 1 212 ? 8.846 2.705 9.499 1.00 93.56 212 THR A CA 1
ATOM 1741 C C . THR A 1 212 ? 7.994 3.933 9.220 1.00 93.56 212 THR A C 1
ATOM 1743 O O . THR A 1 212 ? 8.519 5.043 9.187 1.00 93.56 212 THR A O 1
ATOM 1746 N N . TYR A 1 213 ? 6.693 3.732 9.043 1.00 93.62 213 TYR A N 1
ATOM 1747 C CA . TYR A 1 213 ? 5.705 4.798 8.916 1.00 93.62 213 TYR A CA 1
ATOM 1748 C C . TYR A 1 213 ? 4.584 4.595 9.919 1.00 93.62 213 TYR A C 1
ATOM 1750 O O . TYR A 1 213 ? 4.145 3.467 10.142 1.00 93.62 213 TYR A O 1
ATOM 1758 N N . THR A 1 214 ? 4.106 5.709 10.460 1.00 92.88 214 THR A N 1
ATOM 1759 C CA . THR A 1 214 ? 3.007 5.751 11.415 1.00 92.88 214 THR A CA 1
ATOM 1760 C C . THR A 1 214 ? 1.950 6.715 10.905 1.00 92.88 214 THR A C 1
ATOM 1762 O O . THR A 1 214 ? 2.280 7.841 10.548 1.00 92.88 214 THR A O 1
ATOM 1765 N N . GLU A 1 215 ? 0.699 6.273 10.904 1.00 90.12 215 GLU A N 1
ATOM 1766 C CA . GLU A 1 215 ? -0.480 7.087 10.623 1.00 90.12 215 GLU A CA 1
ATOM 1767 C C . GLU A 1 215 ? -1.425 7.002 11.821 1.00 90.12 215 GLU A C 1
ATOM 1769 O O . GLU A 1 215 ? -1.573 5.931 12.417 1.00 90.12 215 GLU A O 1
ATOM 1774 N N . SER A 1 216 ? -2.072 8.106 12.186 1.00 89.31 216 SER A N 1
ATOM 1775 C CA . SER A 1 216 ? -3.026 8.113 13.293 1.00 89.31 216 SER A CA 1
ATOM 1776 C C . SER A 1 216 ? -4.188 9.061 13.059 1.00 89.31 216 SER A C 1
ATOM 1778 O O . SER A 1 216 ? -4.008 10.137 12.496 1.00 89.31 216 SER A O 1
ATOM 1780 N N . PHE A 1 217 ? -5.360 8.689 13.561 1.00 86.00 217 PHE A N 1
ATOM 1781 C CA . PHE A 1 217 ? -6.534 9.552 13.580 1.00 86.00 217 PHE A CA 1
ATOM 1782 C C . PHE A 1 217 ? -7.343 9.338 14.858 1.00 86.00 217 PHE A C 1
ATOM 1784 O O . PHE A 1 217 ? -7.253 8.297 15.509 1.00 86.00 217 PHE A O 1
ATOM 1791 N N . GLU A 1 218 ? -8.163 10.327 15.189 1.00 86.62 218 GLU A N 1
ATOM 1792 C CA . GLU A 1 218 ? -9.029 10.313 16.362 1.00 86.62 218 GLU A CA 1
ATOM 1793 C C . GLU A 1 218 ? -10.490 10.099 15.961 1.00 86.62 218 GLU A C 1
ATOM 1795 O O . GLU A 1 218 ? -10.954 10.594 14.928 1.00 86.62 218 GLU A O 1
ATOM 1800 N N . VAL A 1 219 ? -11.227 9.379 16.806 1.00 85.75 219 VAL A N 1
ATOM 1801 C CA . VAL A 1 219 ? -12.684 9.238 16.716 1.00 85.75 219 VAL A CA 1
ATOM 1802 C C . VAL A 1 219 ? -13.317 9.537 18.066 1.00 85.75 219 VAL A C 1
ATOM 1804 O O . VAL A 1 219 ? -12.828 9.096 19.105 1.00 85.75 219 VAL A O 1
ATOM 1807 N N . GLU A 1 220 ? -14.417 10.284 18.058 1.00 87.75 220 GLU A N 1
ATOM 1808 C CA . GLU A 1 220 ? -15.192 10.569 19.263 1.00 87.75 220 GLU A CA 1
ATOM 1809 C C . GLU A 1 220 ? -16.320 9.545 19.415 1.00 87.75 220 GLU A C 1
ATOM 1811 O O . GLU A 1 220 ? -17.055 9.269 18.466 1.00 87.75 220 GLU A O 1
ATOM 1816 N N . VAL A 1 221 ? -16.434 8.970 20.613 1.00 88.38 221 VAL A N 1
ATOM 1817 C CA . VAL A 1 221 ? -17.451 7.975 20.971 1.00 88.38 221 VAL A CA 1
ATOM 1818 C C . VAL A 1 221 ? -18.277 8.503 22.142 1.00 88.38 221 VAL A C 1
ATOM 1820 O O . VAL A 1 221 ? -17.719 8.857 23.182 1.00 88.38 221 VAL A O 1
ATOM 1823 N N . HIS A 1 222 ? -19.599 8.538 21.995 1.00 87.88 222 HIS A N 1
ATOM 1824 C CA . HIS A 1 222 ? -20.547 9.081 22.972 1.00 87.88 222 HIS A CA 1
ATOM 1825 C C . HIS A 1 222 ? -21.206 8.013 23.854 1.00 87.88 222 HIS A C 1
ATOM 1827 O O . HIS A 1 222 ? -21.341 6.842 23.432 1.00 87.88 222 HIS A O 1
#

Nearest PDB structures (foldseek):
  3rgh-assembly2_B  TM=5.709E-01  e=5.463E-03  Homo sapiens
  2e9j-assembly1_A  TM=5.262E-01  e=3.999E-02  Homo sapiens
  3v8o-assembly2_B  TM=3.024E-01  e=4.208E-02  Homo sapiens
  7ouu-assembly1_A  TM=2.450E-01  e=8.171E-02  Homo sapiens
  7ouv-assembly1_B  TM=2.299E-01  e=1.229E-01  Homo sapiens

Radius of gyration: 25.53 Å; Cα contacts (8 Å, |Δi|>4): 448; chains: 1; bounding box: 46×38×96 Å

Solvent-accessible surface area (backbone atoms only — not comparable to full-atom values): 12374 Å² total; per-residue (Å²): 128,70,71,66,55,52,56,54,53,52,52,52,52,52,50,50,52,52,50,52,54,59,74,65,61,71,66,73,48,78,48,80,48,73,52,86,91,42,91,59,40,34,43,36,41,37,38,38,62,55,97,88,36,52,34,46,36,40,36,37,34,35,50,48,100,86,66,48,82,38,50,45,37,37,38,38,34,36,65,88,68,46,59,32,33,43,36,29,34,41,100,84,54,46,82,35,24,37,39,33,32,39,100,86,63,36,77,74,48,72,51,78,48,55,64,41,71,56,43,61,51,56,47,49,52,38,44,76,67,71,43,89,69,79,72,85,38,37,63,71,37,70,51,73,42,34,35,44,37,59,76,59,80,78,40,53,75,47,80,49,77,45,34,78,76,44,84,80,54,58,69,49,78,44,80,74,48,94,37,31,37,38,39,41,35,40,37,79,64,68,40,80,37,40,38,39,35,38,41,36,35,37,36,87,35,93,84,58,49,67,50,75,51,76,51,72,53,77,45,60,23,91

Secondary structure (DSSP, 8-state):
-HHHHHHHHHHHHHHHHHHHHHHT---EEEEEEE-SSSTTEEEEEEEEEETTEEEEEEEEEEE-TTS-EEEEEEEEE-TTS-EEEEEEE-TTS-EEEEEEE-TTS-EEEEEE-SEEE-HHHHHHHHHHTT------B-TT-EEEEEEEE---TTEEEEEEEEETT-TT--EEEEE-SSSEEEEEEE--S-EEEEEEEEEEEEES-SS--EEEEEEEEEEEE-

Foldseek 3Di:
DPPVVVVVVVVVVVVVVVVVVVVPDKDKDWDKDDDPVAPFKIKIWIWIQDPNFIWIKIWIWGADPVRDIATAKIFTADSVRHTAKIWGADPVNHTAKMWGADPVRATPDMDHDQKDKDPVVVLVVCVVVVNDPPPAAAQFDKDKTKMFGDPDPQWDKDKDKAFPVDRPWDKDWDANDPRMIMMITGHHDAAKIKIKMKMKIAHPHPPDGIDIDMDIDIDHYD

Organism: NCBI:txid2987686

Sequence (222 aa):
MKKKYMIVVFNVILGLIVLFFYSNYKKAYTLKEYSPDIKHEKEISEYVIKNGESVLHDKLVRYNEKGNEVVEERIDNFPSGKIMRYTSYDDSGIQAFTILYDEKGNVENFKGHPLIETYQNKIASKRRLKEDVNQYLKVGDTLKHHYLIANIPNAKRTLKIENIDNTNAKRTLKKTSQIGIEVKEVLIKKGINTIQTVVNYKFNDKEKTSITYTESFEVEVH

=== Feature glossary ===
Feature key, reading from the visual/contextual features back to the raw sequence:

Rendered structure images. Six rendered views show the 3D structure from the faces of a cube — i.e. along ±x, ±y, ±z. Rendering representation is drawn randomly per protein from cartoon (secondary-structure ribbons), sticks (backbone bonds), or molecular surface; coloring is either N→C rainbow (blue at the N-terminus through red at the C-terminus) or one color per chain.

Contact-map, Ramachandran, and PAE plots. The contact map is a binary N×N matrix image: pixel (i, j) is dark where Cα_i and Cα_j are within 8 Å and |i−j|>4. Because the |i−j|>4 filter removes local helical contacts, off-diagonal stripes parallel to the main diagonal indicate parallel β-sheets; stripes perpendicular to it indicate antiparallel β-sheets. The Ramachandran plot scatters every residue's (φ, ψ) pair against the sterically allowed regions. The PAE heatmap renders the p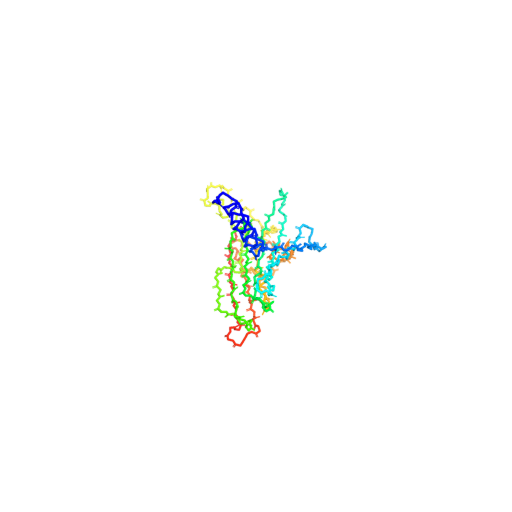redicted-aligned-error matrix.

InterPro / GO / CATH / organism. Database cross-references. InterPro integrates a dozen domain/family signature databases into unified entries with residue-range hits. GO terms attach function/process/location labels with evidence codes. CATH codes position the fold in a four-level structural taxonomy. Organism is the NCBI-taxonomy species name.

Nearest PDB structures. The Foldseek neighbor list gives the closest experimentally determined structures in the PDB, ranked by structural alignment. TM-score near 1 means near-identical fold; near 0.3 means only rough topology match. This is how one finds what a novel AlphaFold prediction most resembles in the solved-structure universe.

Predicted aligned error. PAE(i, j) answers: if I align the predicted and true structures on residue i, how far off (in Å) do I expect residue j to be? A block-diagonal PAE matrix with low values on the blocks and high values off-diagonal is the signature of a multi-domain protein with confidently predicted domains but uncertain inter-domain orientation.

Solvent-accessible surface area. Accessible surface area quantifies burial. A residue with SASA near zero is packed into the hydrophobic core; one with SASA >100 Å² sits on the surface. Computed here via the Shrake–Rupley numerical algorithm with a 1.4 Å probe.

B-factor. B-factor (Debye–Waller factor) reflects atomic displacement in the crystal lattice. It is an experimental observable (units Å²), not a prediction; low values mean the atom is pinned down, high values mean it moves or is heterogeneous across the crystal.

pLDDT. For AlphaFold 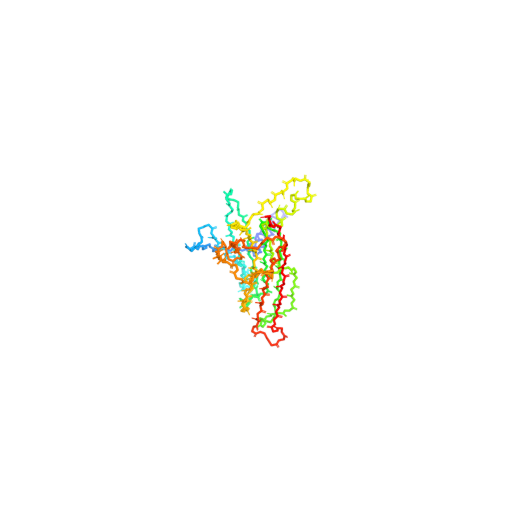models, the B-factor field carries pLDDT — the model's own estimate of local accuracy on a 0–100 scale. Regions with pLDDT<50 should be treated as essentially unmodeled; they often correspond to intrinsically disordered segments.

Backbone torsions (φ/ψ). φ (phi) and ψ (psi) are the two rotatable backbone dihedrals per residue: φ is the C(i-1)–N–Cα–C torsion, ψ is the N–Cα–C–N(i+1) torsion, both in degrees on (−180°, 180°]. α-helical residues cluster near (−60°, −45°); β-strand residues near (−120°, +130°). A Ramachandran plot is simply a scatter of (φ, ψ) for every residue.

Radius of gyration, Cα contacts, bounding box. Radius of gyration (Rg) is the root-mean-square distance of Cα atoms from their centroid — a single number for overall size and compactness. A globular domain of N residues has Rg ≈ 2.2·N^0.38 Å; an extended or disordered chain has a much larger Rg. The Cα contact count is the number of residue pairs whose Cα atoms are within 8 Å and are more than four positions apart in sequence — a standard proxy for tertiary packing density. The bounding box is the smallest axis-aligned box enclosing all Cα atoms.

Secondary structure (3-state, P-SEA). Three-state secondary structure (P-SEA) collapses the eight DSSP classes into helix (a), strand (b), and coil (c). P-SEA assigns these from Cα geometry alone — distances and angles — without requiring backbone oxygens, so it works on any Cα trace.

Secondary structure (8-state, DSSP). DSSP 8-state secondary structure assigns each residue one of H (α-helix), G (3₁₀-helix), I (π-helix), E (extended β-strand), B (isolated β-bridge), T (hydrogen-bonded turn), S (bend), or '-' (coil). The assignment is computed from backbone hydrogen-bond geometry via the Kabsch–Sander algorithm.

Foldseek 3Di. A 3Di character summarizes, for each residue, the relative orientation of the Cα frame of its nearest spatial neighbor. Because it encodes fold topology rather than chemistry, 3Di alignments detect remote structural similarity that sequence alignment misses.

mmCIF coordinates. The mmCIF block holds the 3D Cartesian coordinates of each backbone atom (N, Cα, C, O) in ångströms. mmCIF is the PDB's canonical archive format — a tagged-loop text representation of the atomic model.

Sequence. Sequence gives the chain of amino acids in standard one-letter code (A=alanine, C=cysteine, …, Y=tyrosine), read N→C. It is the only feature that is directly encoded by the gene; all structural features are derived from the folded form of this sequence.